Protein AF-A0A9D8SXD2-F1 (afdb_monomer)

Mean predicted aligned error: 18.47 Å

Secondary structure (DSSP, 8-state):
-HHHHHHHHHHHHTT-HHHHHHHHT--HHHHHHHHTSPPPHHHHHHHHHH-TTB-HHHHHT--S-SB-SS----------------------TTSSTTSSSSGGGS----SSSSSSSSS-HHHHHHHHHHHHHHHHHHHHHHHSTT--HHHHHHHHHHHTT--HHHHHHHHHHTTS------

Foldseek 3Di:
DLVVVQVVCCVPVVSDLCSVCVLLVHDSVVSVDVSVDPDDVVVLVSVCVSVVQADSCCVPVVDDDRGDPDDDDDDDDDDDDDDDDDDDDDDDPDPPVVPVVPPPPPDDDDDDDPVVVPDDPVRVVVVVLLVVLQVQLVVVCVVDPPDDSLVSLVVSCVVSVHDSVVSQVSCVVVVNDDPPDD

pLDDT: mean 79.2, std 20.71, range [32.59, 97.06]

Solvent-accessible surface area (backbone atoms only — not comparable to full-atom values): 11648 Å² total; per-residue (Å²): 98,48,67,57,54,49,53,48,32,38,74,76,33,76,57,36,62,60,55,41,18,54,75,74,74,44,58,51,69,59,51,55,53,38,62,76,49,83,74,60,67,68,63,52,54,50,51,45,68,76,36,72,49,48,29,63,56,21,66,71,77,66,50,81,53,66,54,54,96,74,75,90,73,84,85,73,92,72,86,82,87,79,95,72,79,91,83,83,84,78,93,65,95,81,68,67,81,74,61,69,78,67,62,79,84,73,78,82,86,92,77,88,71,72,73,66,76,78,50,53,73,70,51,49,54,50,50,53,52,52,50,52,54,52,52,52,50,54,51,50,50,67,77,43,72,88,62,60,66,70,60,57,43,50,52,53,17,64,76,67,78,46,53,53,72,56,54,50,49,54,34,40,78,70,69,77,45,77,86,86,82,128

Nearest PDB structures (foldseek):
  8gym-assembly1_v2  TM=5.654E-01  e=4.044E+00  Tetrahymena thermophila SB210
  4ghj-assembly1_A  TM=6.094E-01  e=4.044E+00  Vibrio vulnificus CMCP6

Sequence (182 aa):
MTTRLIELINSVAEGSKAQFARMMGWKPQYLSGMLNGRIGLTPIIRILQVLPNLNARWLLLGEGKMFNSDEWIEIQSIGNPIFSQKKDCIHTSELVDQYESEKKDLIPVISEANEDILKTPREKERSLIHTKICSRYKELMKQFPGVKSYRLMKVIATEHSRTIPNIRKILIDYGLYSNKHY

Structure (mmCIF, N/CA/C/O backbone):
data_AF-A0A9D8SXD2-F1
#
_entry.id   AF-A0A9D8SXD2-F1
#
loop_
_atom_site.group_PDB
_atom_site.id
_atom_site.type_symbol
_atom_site.label_atom_id
_atom_site.label_alt_id
_atom_site.label_comp_id
_atom_site.label_asym_id
_atom_site.label_entity_id
_atom_site.label_seq_id
_atom_site.pdbx_PDB_ins_code
_atom_site.Cartn_x
_atom_site.Cartn_y
_atom_site.Cartn_z
_atom_site.occupancy
_atom_site.B_iso_or_equiv
_atom_site.auth_seq_id
_atom_site.auth_comp_id
_atom_site.auth_asym_id
_atom_site.auth_atom_id
_atom_site.pdbx_PDB_model_num
ATOM 1 N N . MET A 1 1 ? 20.101 0.104 -10.077 1.00 75.62 1 MET A N 1
ATOM 2 C CA . MET A 1 1 ? 18.737 -0.229 -10.553 1.00 75.62 1 MET A CA 1
ATOM 3 C C . MET A 1 1 ? 18.152 0.886 -11.411 1.00 75.62 1 MET A C 1
ATOM 5 O O . MET A 1 1 ? 17.678 0.598 -12.497 1.00 75.62 1 MET A O 1
ATOM 9 N N . THR A 1 2 ? 18.225 2.145 -10.975 1.00 85.56 2 THR A N 1
ATOM 10 C CA . THR A 1 2 ? 17.755 3.326 -11.728 1.00 85.56 2 THR A CA 1
ATOM 11 C C . THR A 1 2 ? 18.306 3.413 -13.157 1.00 85.56 2 THR A C 1
ATOM 13 O O . THR A 1 2 ? 17.528 3.659 -14.071 1.00 85.56 2 THR A O 1
ATOM 16 N N . THR A 1 3 ? 19.589 3.102 -13.384 1.00 89.69 3 THR A N 1
ATOM 17 C CA . THR A 1 3 ? 20.194 3.043 -14.733 1.00 89.69 3 THR A CA 1
ATOM 18 C C . THR A 1 3 ? 19.466 2.075 -15.670 1.00 89.69 3 THR A C 1
ATOM 20 O O . THR A 1 3 ? 19.120 2.442 -16.784 1.00 89.69 3 THR A O 1
ATOM 23 N N . ARG A 1 4 ? 19.118 0.879 -15.182 1.00 92.75 4 ARG A N 1
ATOM 24 C CA . ARG A 1 4 ? 18.385 -0.137 -15.956 1.00 92.75 4 ARG A CA 1
ATOM 25 C C . ARG A 1 4 ? 16.946 0.275 -16.250 1.00 92.75 4 ARG A C 1
ATOM 27 O O . ARG A 1 4 ? 16.415 -0.042 -17.304 1.00 92.75 4 ARG A O 1
ATOM 34 N N . LEU A 1 5 ? 16.314 1.026 -15.345 1.00 92.19 5 LEU A N 1
ATOM 35 C CA . LEU A 1 5 ? 14.998 1.600 -15.619 1.00 92.19 5 LEU A CA 1
ATOM 36 C C . LEU A 1 5 ? 15.073 2.670 -16.719 1.00 92.19 5 LEU A C 1
ATOM 38 O O . LEU A 1 5 ? 14.172 2.747 -17.543 1.00 92.19 5 LEU A O 1
ATOM 42 N N . ILE A 1 6 ? 16.144 3.466 -16.765 1.00 93.12 6 ILE A N 1
ATOM 43 C CA . ILE A 1 6 ? 16.376 4.428 -17.854 1.00 93.12 6 ILE A CA 1
ATOM 44 C C . ILE A 1 6 ? 16.609 3.690 -19.175 1.00 93.12 6 ILE A C 1
ATOM 46 O O . ILE A 1 6 ? 15.987 4.038 -20.172 1.00 93.12 6 ILE A O 1
ATOM 50 N N . GLU A 1 7 ? 17.437 2.645 -19.178 1.00 94.12 7 GLU A N 1
ATOM 51 C CA . GLU A 1 7 ? 17.655 1.794 -20.357 1.00 94.12 7 GLU A CA 1
ATOM 52 C C . GLU A 1 7 ? 16.348 1.172 -20.864 1.00 94.12 7 GLU A C 1
ATOM 54 O O . GLU A 1 7 ? 16.089 1.180 -22.064 1.00 94.12 7 GLU A O 1
ATOM 59 N N . LEU A 1 8 ? 15.487 0.711 -19.954 1.00 94.12 8 LEU A N 1
ATOM 60 C CA . LEU A 1 8 ? 14.162 0.196 -20.289 1.00 94.12 8 LEU A CA 1
ATOM 61 C C . LEU A 1 8 ? 13.238 1.277 -20.874 1.00 94.12 8 LEU A C 1
ATOM 63 O O . LEU A 1 8 ? 12.508 1.027 -21.827 1.00 94.12 8 LEU A O 1
ATOM 67 N N . ILE A 1 9 ? 13.250 2.489 -20.313 1.00 93.56 9 ILE A N 1
ATOM 68 C CA . ILE A 1 9 ? 12.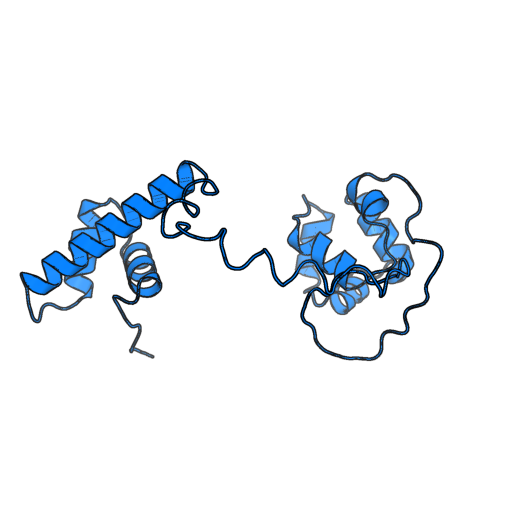471 3.617 -20.848 1.00 93.56 9 ILE A CA 1
ATOM 69 C C . ILE A 1 9 ? 12.966 3.984 -22.252 1.00 93.56 9 ILE A C 1
ATOM 71 O O . ILE A 1 9 ? 12.157 4.301 -23.123 1.00 93.56 9 ILE A O 1
ATOM 75 N N . ASN A 1 10 ? 14.276 3.920 -22.484 1.00 93.38 10 ASN A N 1
ATOM 76 C CA . ASN A 1 10 ? 14.867 4.185 -23.789 1.00 93.38 10 ASN A CA 1
ATOM 77 C C . ASN A 1 10 ? 14.457 3.136 -24.828 1.00 93.38 10 ASN A C 1
ATOM 79 O O . ASN A 1 10 ? 14.156 3.510 -25.955 1.00 93.38 10 ASN A O 1
ATOM 83 N N . SER A 1 11 ? 14.400 1.853 -24.453 1.00 91.31 11 SER A N 1
ATOM 84 C CA . SER A 1 11 ? 14.030 0.780 -25.383 1.00 91.31 11 SER A CA 1
ATOM 85 C C . SER A 1 11 ? 12.530 0.711 -25.674 1.00 91.31 11 SER A C 1
ATOM 87 O O . SER A 1 11 ? 12.151 0.459 -26.811 1.00 91.31 11 SER A O 1
ATOM 89 N N . VAL A 1 12 ? 11.671 0.941 -24.675 1.00 89.56 12 VAL A N 1
ATOM 90 C CA . VAL A 1 12 ? 10.214 0.746 -24.816 1.00 89.56 12 VAL A CA 1
ATOM 91 C C . VAL A 1 12 ? 9.471 2.032 -25.176 1.00 89.56 12 VAL A C 1
ATOM 93 O O . VAL A 1 12 ? 8.434 1.988 -25.830 1.00 89.56 12 VAL A O 1
ATOM 96 N N . ALA A 1 13 ? 9.959 3.184 -24.721 1.00 90.19 13 ALA A N 1
ATOM 97 C CA . ALA A 1 13 ? 9.273 4.467 -24.869 1.00 90.19 13 ALA A CA 1
ATOM 98 C C . ALA A 1 13 ? 10.152 5.534 -25.536 1.00 90.19 13 ALA A C 1
ATOM 100 O O . ALA A 1 13 ? 9.925 6.722 -25.311 1.00 90.19 13 ALA A O 1
ATOM 101 N N . GLU A 1 14 ? 11.181 5.124 -26.286 1.00 88.06 14 GLU A N 1
ATOM 102 C CA . GLU A 1 14 ? 12.085 6.019 -27.031 1.00 88.06 14 GLU A CA 1
ATOM 103 C C . GLU A 1 14 ? 12.685 7.141 -26.155 1.00 88.06 14 GLU A C 1
ATOM 105 O O . GLU A 1 14 ? 12.928 8.264 -26.588 1.00 88.06 14 GLU A O 1
ATOM 110 N N . GLY A 1 15 ? 12.878 6.861 -24.862 1.00 85.69 15 GLY A N 1
ATOM 111 C CA . GLY A 1 15 ? 13.417 7.810 -23.881 1.00 85.69 15 GLY A CA 1
ATOM 112 C C . GLY A 1 15 ? 12.384 8.768 -23.275 1.00 85.69 15 GLY A C 1
ATOM 113 O O . GLY A 1 15 ? 12.689 9.522 -22.343 1.00 85.69 15 GLY A O 1
ATOM 114 N N . SER A 1 16 ? 11.127 8.713 -23.718 1.00 91.56 16 SER A N 1
ATOM 115 C CA . SER A 1 16 ? 10.042 9.535 -23.193 1.00 91.56 16 SER A CA 1
ATOM 116 C C . SER A 1 16 ? 9.507 8.999 -21.864 1.00 91.56 16 SER A C 1
ATOM 118 O O . SER A 1 16 ? 8.629 8.134 -21.791 1.00 91.56 16 SER A O 1
ATOM 120 N N . LYS A 1 17 ? 9.969 9.604 -20.762 1.00 91.69 17 LYS A N 1
ATOM 121 C CA . LYS A 1 17 ? 9.466 9.327 -19.401 1.00 91.69 17 LYS A CA 1
ATOM 122 C C . LYS A 1 17 ? 7.947 9.508 -19.299 1.00 91.69 17 LYS A C 1
ATOM 124 O O . LYS A 1 17 ? 7.268 8.737 -18.625 1.00 91.69 17 LYS A O 1
ATOM 129 N N . ALA A 1 18 ? 7.396 10.516 -19.974 1.00 88.81 18 ALA A N 1
ATOM 130 C CA . ALA A 1 18 ? 5.961 10.789 -19.946 1.00 88.81 18 ALA A CA 1
ATOM 131 C C . ALA A 1 18 ? 5.152 9.683 -20.640 1.00 88.81 18 ALA A C 1
ATOM 133 O O . ALA A 1 18 ? 4.109 9.277 -20.129 1.00 88.81 18 ALA A O 1
ATOM 134 N N . GLN A 1 19 ? 5.636 9.173 -21.773 1.00 90.25 19 GLN A N 1
ATOM 135 C CA . GLN A 1 19 ? 4.999 8.067 -22.487 1.00 90.25 19 GLN A CA 1
ATOM 136 C C . GLN A 1 19 ? 5.081 6.768 -21.691 1.00 90.25 19 GLN A C 1
ATOM 138 O O . GLN A 1 19 ? 4.064 6.099 -21.523 1.00 90.25 19 GLN A O 1
ATOM 143 N N . PHE A 1 20 ? 6.245 6.471 -21.110 1.00 93.81 20 PHE A N 1
ATOM 144 C CA . PHE A 1 20 ? 6.414 5.309 -20.245 1.00 93.81 20 PHE A CA 1
ATOM 145 C C . PHE A 1 20 ? 5.480 5.353 -19.027 1.00 93.81 20 PHE A C 1
ATOM 147 O O . PHE A 1 20 ? 4.816 4.368 -18.712 1.00 93.81 20 PHE A O 1
ATOM 154 N N . ALA A 1 21 ? 5.358 6.514 -18.369 1.00 93.69 21 ALA A N 1
ATOM 155 C CA . ALA A 1 21 ? 4.429 6.687 -17.254 1.00 93.69 21 ALA A CA 1
ATOM 156 C C . ALA A 1 21 ? 2.974 6.428 -17.678 1.00 93.69 21 ALA A C 1
ATOM 158 O O . ALA A 1 21 ? 2.261 5.708 -16.980 1.00 93.69 21 ALA A O 1
ATOM 159 N N . ARG A 1 22 ? 2.548 6.954 -18.838 1.00 92.12 22 ARG A N 1
ATOM 160 C CA . ARG A 1 22 ? 1.202 6.710 -19.383 1.00 92.12 22 ARG A CA 1
ATOM 161 C C . ARG A 1 22 ? 0.955 5.227 -19.655 1.00 92.12 22 ARG A C 1
ATOM 163 O O . ARG A 1 22 ? -0.069 4.712 -19.222 1.00 92.12 22 ARG A O 1
ATOM 170 N N . MET A 1 23 ? 1.906 4.543 -20.291 1.00 90.00 23 MET A N 1
ATOM 171 C CA . MET A 1 23 ? 1.828 3.107 -20.587 1.00 90.00 23 MET A CA 1
ATOM 172 C C . MET A 1 23 ? 1.687 2.257 -19.315 1.00 90.00 23 MET A C 1
ATOM 174 O O . MET A 1 23 ? 0.901 1.316 -19.274 1.00 90.00 23 MET A O 1
ATOM 178 N N . MET A 1 24 ? 2.383 2.630 -18.238 1.00 91.56 24 MET A N 1
ATOM 179 C CA . MET A 1 24 ? 2.297 1.929 -16.951 1.00 91.56 24 MET A CA 1
ATOM 180 C C . MET A 1 24 ? 1.039 2.275 -16.133 1.00 91.56 24 MET A C 1
ATOM 182 O O . MET A 1 24 ? 0.730 1.580 -15.156 1.00 91.56 24 MET A O 1
ATOM 186 N N . GLY A 1 25 ? 0.289 3.312 -16.525 1.00 90.88 25 GLY A N 1
ATOM 187 C CA . GLY A 1 25 ? -0.858 3.838 -15.779 1.00 90.88 25 GLY A CA 1
ATOM 188 C C . GLY A 1 25 ? -0.460 4.712 -14.584 1.00 90.88 25 GLY A C 1
ATOM 189 O O . GLY A 1 25 ? -1.162 4.754 -13.575 1.00 90.88 25 GLY A O 1
ATOM 190 N N . TRP A 1 26 ? 0.688 5.387 -14.659 1.00 94.56 26 TRP A N 1
ATOM 191 C CA . TRP A 1 26 ? 1.226 6.236 -13.597 1.00 94.56 26 TRP A CA 1
ATOM 192 C C . TRP A 1 26 ? 1.158 7.722 -13.938 1.00 94.56 26 TRP A C 1
ATOM 194 O O . TRP A 1 26 ? 1.261 8.138 -15.091 1.00 94.56 26 TRP A O 1
ATOM 204 N N . LYS A 1 27 ? 1.086 8.552 -12.892 1.00 91.69 27 LYS A N 1
ATOM 205 C CA . LYS A 1 27 ? 1.349 9.990 -13.025 1.00 91.69 27 LYS A CA 1
ATOM 206 C C . LYS A 1 27 ? 2.848 10.212 -13.299 1.00 91.69 27 LYS A C 1
ATOM 208 O O . LYS A 1 27 ? 3.661 9.591 -12.611 1.00 91.69 27 LYS A O 1
ATOM 213 N N . PRO A 1 28 ? 3.246 11.123 -14.208 1.00 88.69 28 PRO A N 1
ATOM 214 C CA . PRO A 1 28 ? 4.658 11.385 -14.514 1.00 88.69 28 PRO A CA 1
ATOM 215 C C . PRO A 1 28 ? 5.522 11.694 -13.281 1.00 88.69 28 PRO A C 1
ATOM 217 O O . PRO A 1 28 ? 6.659 11.240 -13.189 1.00 88.69 28 PRO A O 1
ATOM 220 N N . GLN A 1 29 ? 4.967 12.393 -12.288 1.00 89.81 29 GLN A N 1
ATOM 221 C CA . GLN A 1 29 ? 5.650 12.726 -11.033 1.00 89.81 29 GLN A CA 1
ATOM 222 C C . GLN A 1 29 ? 6.041 11.484 -10.221 1.00 89.81 29 GLN A C 1
ATOM 224 O O . GLN A 1 29 ? 7.092 11.474 -9.583 1.00 89.81 29 GLN A O 1
ATOM 229 N N . TYR A 1 30 ? 5.226 10.427 -10.265 1.00 89.56 30 TYR A N 1
ATOM 230 C CA . TYR A 1 30 ? 5.529 9.166 -9.589 1.00 89.56 30 TYR A CA 1
ATOM 231 C C . TYR A 1 30 ? 6.757 8.490 -10.211 1.00 89.56 30 TYR A C 1
ATOM 233 O O . TYR A 1 30 ? 7.657 8.055 -9.493 1.00 89.56 30 TYR A O 1
ATOM 241 N N . LEU A 1 31 ? 6.837 8.483 -11.546 1.00 92.06 31 LEU A N 1
ATOM 242 C CA . LEU A 1 31 ? 7.999 7.967 -12.268 1.00 92.06 31 LEU A CA 1
ATOM 243 C C . LEU A 1 31 ? 9.260 8.793 -11.975 1.00 92.06 31 LEU A C 1
ATOM 245 O O . LEU A 1 31 ? 10.320 8.222 -11.738 1.00 92.06 31 LEU A O 1
ATOM 249 N N . SER A 1 32 ? 9.154 10.124 -11.927 1.00 89.94 32 SER A N 1
ATOM 250 C CA . SER A 1 32 ? 10.286 10.989 -11.569 1.00 89.94 32 SER A CA 1
ATOM 251 C C . SER A 1 32 ? 10.828 10.688 -10.168 1.00 89.94 32 SER A C 1
ATOM 253 O O . SER A 1 32 ? 12.041 10.595 -9.991 1.00 89.94 32 SER A O 1
ATOM 255 N N . GLY A 1 33 ? 9.950 10.470 -9.181 1.00 89.31 33 GLY A N 1
ATOM 256 C CA . GLY A 1 33 ? 10.364 10.062 -7.833 1.00 89.31 33 GLY A CA 1
ATOM 257 C C . GLY A 1 33 ? 11.068 8.701 -7.812 1.00 89.31 33 GLY A C 1
ATOM 258 O O . GLY A 1 33 ? 12.035 8.511 -7.079 1.00 89.31 33 GLY A O 1
ATOM 259 N N . MET A 1 34 ? 10.631 7.776 -8.665 1.00 89.88 34 MET A N 1
ATOM 260 C CA . MET A 1 34 ? 11.217 6.443 -8.801 1.00 89.88 34 MET A CA 1
ATOM 261 C C . MET A 1 34 ? 12.617 6.465 -9.425 1.00 89.88 34 MET A C 1
ATOM 263 O O . MET A 1 34 ? 13.494 5.726 -8.986 1.00 89.88 34 MET A O 1
ATOM 267 N N . LEU A 1 35 ? 12.841 7.329 -10.418 1.00 88.38 35 LEU A N 1
ATOM 268 C CA . LEU A 1 35 ? 14.142 7.478 -11.079 1.00 88.38 35 LEU A CA 1
ATOM 269 C C . LEU A 1 35 ? 15.209 8.105 -10.170 1.00 88.38 35 LEU A C 1
ATOM 271 O O . LEU A 1 35 ? 16.393 7.836 -10.354 1.00 88.38 35 LEU A O 1
ATOM 275 N N . ASN A 1 36 ? 14.792 8.898 -9.182 1.00 85.94 36 ASN A N 1
ATOM 276 C CA . ASN A 1 36 ? 15.686 9.598 -8.258 1.00 85.94 36 ASN A CA 1
ATOM 277 C C . ASN A 1 36 ? 15.912 8.845 -6.933 1.00 85.94 36 ASN A C 1
ATOM 279 O O . ASN A 1 36 ? 16.674 9.311 -6.089 1.00 85.94 36 ASN A O 1
ATOM 283 N N . GLY A 1 37 ? 15.234 7.714 -6.715 1.00 82.88 37 GLY A N 1
ATOM 284 C CA . GLY A 1 37 ? 15.159 7.064 -5.408 1.00 82.88 37 GLY A CA 1
ATOM 285 C C . GLY A 1 37 ? 15.238 5.541 -5.450 1.00 82.88 37 GLY A C 1
ATOM 286 O O . GLY A 1 37 ? 15.615 4.922 -6.444 1.00 82.88 37 GLY A O 1
ATOM 287 N N . ARG A 1 38 ? 14.886 4.916 -4.321 1.00 80.00 38 ARG A N 1
ATOM 288 C CA . ARG A 1 38 ? 14.756 3.457 -4.223 1.00 80.00 38 ARG A CA 1
ATOM 289 C C . ARG A 1 38 ? 13.399 3.028 -4.770 1.00 80.00 38 ARG A C 1
ATOM 291 O O . ARG A 1 38 ? 12.369 3.589 -4.404 1.00 80.00 38 ARG A O 1
ATOM 298 N N . ILE A 1 39 ? 13.407 2.006 -5.617 1.00 87.62 39 ILE A N 1
ATOM 299 C CA . ILE A 1 39 ? 12.202 1.451 -6.229 1.00 87.62 39 ILE A CA 1
ATOM 300 C C . ILE A 1 39 ? 11.653 0.358 -5.310 1.00 87.62 39 ILE A C 1
ATOM 302 O O . ILE A 1 39 ? 12.376 -0.564 -4.937 1.00 87.62 39 ILE A O 1
ATOM 306 N N . GLY A 1 40 ? 10.385 0.476 -4.917 1.00 88.12 40 GLY A N 1
ATOM 307 C CA . GLY A 1 40 ? 9.687 -0.576 -4.176 1.00 88.12 40 GLY A CA 1
ATOM 308 C C . GLY A 1 40 ? 9.269 -1.744 -5.076 1.00 88.12 40 GLY A C 1
ATOM 309 O O . GLY A 1 40 ? 9.342 -1.666 -6.300 1.00 88.12 40 GLY A O 1
ATOM 310 N N . LEU A 1 41 ? 8.751 -2.816 -4.477 1.00 90.94 41 LEU A N 1
ATOM 311 C CA . LEU A 1 41 ? 8.285 -3.985 -5.234 1.00 90.94 41 LEU A CA 1
ATOM 312 C C . LEU A 1 41 ? 7.052 -3.693 -6.097 1.00 90.94 41 LEU A C 1
ATOM 314 O O . LEU A 1 41 ? 6.937 -4.235 -7.190 1.00 90.94 41 LEU A O 1
ATOM 318 N N . THR A 1 42 ? 6.153 -2.809 -5.658 1.00 91.62 42 THR A N 1
ATOM 319 C CA . THR A 1 42 ? 4.913 -2.502 -6.392 1.00 91.62 42 THR A CA 1
ATOM 320 C C . THR A 1 42 ? 5.174 -1.989 -7.819 1.00 91.62 42 THR A C 1
ATOM 322 O O . THR A 1 42 ? 4.601 -2.557 -8.750 1.00 91.62 42 THR A O 1
ATOM 325 N N . PRO A 1 43 ? 6.063 -0.998 -8.046 1.00 92.12 43 PRO A N 1
ATOM 326 C CA . PRO A 1 43 ? 6.488 -0.632 -9.395 1.00 92.12 43 PRO A CA 1
ATOM 327 C C . PRO A 1 43 ? 7.054 -1.775 -10.228 1.00 92.12 43 PRO A C 1
ATOM 329 O O . PRO A 1 43 ? 6.728 -1.891 -11.402 1.00 92.12 43 PRO A O 1
ATOM 332 N N . ILE A 1 44 ? 7.898 -2.610 -9.623 1.00 93.00 44 ILE A N 1
ATOM 333 C CA . ILE A 1 44 ? 8.589 -3.701 -10.315 1.00 93.00 44 ILE A CA 1
ATOM 334 C C . ILE A 1 44 ? 7.567 -4.720 -10.810 1.00 93.00 44 ILE A C 1
ATOM 336 O O . ILE A 1 44 ? 7.570 -5.075 -11.984 1.00 93.00 44 ILE A O 1
ATOM 340 N N . ILE A 1 45 ? 6.651 -5.130 -9.932 1.00 93.38 45 ILE A N 1
ATOM 341 C CA . ILE A 1 45 ? 5.556 -6.042 -10.269 1.00 93.38 45 ILE A CA 1
ATOM 342 C C . ILE A 1 45 ? 4.733 -5.463 -11.417 1.00 93.38 45 ILE A C 1
ATOM 344 O O . ILE A 1 45 ? 4.440 -6.167 -12.377 1.00 93.38 45 ILE A O 1
ATOM 348 N N . ARG A 1 46 ? 4.394 -4.171 -11.354 1.00 94.25 46 ARG A N 1
ATOM 349 C CA . ARG A 1 46 ? 3.613 -3.524 -12.408 1.00 94.25 46 ARG A CA 1
ATOM 350 C C . ARG A 1 46 ? 4.348 -3.504 -13.750 1.00 94.25 46 ARG A C 1
ATOM 352 O O . ARG A 1 46 ? 3.719 -3.781 -14.763 1.00 94.25 46 ARG A O 1
ATOM 359 N N . ILE A 1 47 ? 5.650 -3.218 -13.757 1.00 93.81 47 ILE A N 1
ATOM 360 C CA . ILE A 1 47 ? 6.472 -3.250 -14.975 1.0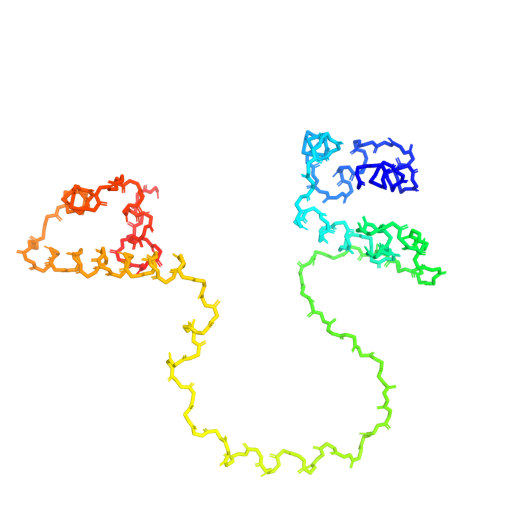0 93.81 47 ILE A CA 1
ATOM 361 C C . ILE A 1 47 ? 6.456 -4.654 -15.584 1.00 93.81 47 ILE A C 1
ATOM 363 O O . ILE A 1 47 ? 6.200 -4.780 -16.774 1.00 93.81 47 ILE A O 1
ATOM 367 N N . LEU A 1 48 ? 6.663 -5.698 -14.777 1.00 93.00 48 LEU A N 1
ATOM 368 C CA . LEU A 1 48 ? 6.667 -7.089 -15.249 1.00 93.00 48 LEU A CA 1
ATOM 369 C C . LEU A 1 48 ? 5.286 -7.565 -15.724 1.00 93.00 48 LEU A C 1
ATOM 371 O O . LEU A 1 48 ? 5.198 -8.407 -16.607 1.00 93.00 48 LEU A O 1
ATOM 375 N N . GLN A 1 49 ? 4.203 -7.021 -15.165 1.00 91.44 49 GLN A N 1
ATOM 376 C CA . GLN A 1 49 ? 2.844 -7.295 -15.641 1.00 91.44 49 GLN A CA 1
ATOM 377 C C . GLN A 1 49 ? 2.558 -6.651 -17.000 1.00 91.44 49 GLN A C 1
ATOM 379 O O . GLN A 1 49 ? 1.840 -7.230 -17.805 1.00 91.44 49 GLN A O 1
ATOM 384 N N . VAL A 1 50 ? 3.061 -5.435 -17.229 1.00 91.12 50 VAL A N 1
ATOM 385 C CA . VAL A 1 50 ? 2.846 -4.703 -18.488 1.00 91.12 50 VAL A CA 1
ATOM 386 C C . VAL A 1 50 ? 3.803 -5.186 -19.580 1.00 91.12 50 VAL A C 1
ATOM 388 O O . VAL A 1 50 ? 3.441 -5.180 -20.750 1.00 91.12 50 VAL A O 1
ATOM 391 N N . LEU A 1 51 ? 5.007 -5.620 -19.202 1.00 91.38 51 LEU A N 1
ATOM 392 C CA . LEU A 1 51 ? 6.048 -6.123 -20.095 1.00 91.38 51 LEU A CA 1
ATOM 393 C C . LEU A 1 51 ? 6.377 -7.580 -19.726 1.00 91.38 51 LEU A C 1
ATOM 395 O O . LEU A 1 51 ? 7.388 -7.825 -19.065 1.00 91.38 51 LEU A O 1
ATOM 399 N N . PRO A 1 52 ? 5.536 -8.557 -20.113 1.00 89.06 52 PRO A N 1
ATOM 400 C CA . PRO A 1 52 ? 5.727 -9.962 -19.738 1.00 89.06 52 PRO A CA 1
ATOM 401 C C . PRO A 1 52 ? 6.994 -10.584 -20.345 1.00 89.06 52 PRO A C 1
ATOM 403 O O . PRO A 1 52 ? 7.575 -11.502 -19.773 1.00 89.06 52 PRO A O 1
ATOM 406 N N . ASN A 1 53 ? 7.464 -10.050 -21.473 1.00 90.12 53 ASN A N 1
ATOM 407 C CA . ASN A 1 53 ? 8.711 -10.449 -22.125 1.00 90.12 53 ASN A CA 1
ATOM 408 C C . ASN A 1 53 ? 9.970 -9.874 -21.444 1.00 90.12 53 ASN A C 1
ATOM 410 O O . ASN A 1 53 ? 11.094 -10.221 -21.822 1.00 90.12 53 ASN A O 1
ATOM 414 N N . LEU A 1 54 ? 9.810 -8.990 -20.454 1.00 93.56 54 LEU A N 1
ATOM 415 C CA . LEU A 1 54 ? 10.923 -8.400 -19.725 1.00 93.56 54 LEU A CA 1
ATOM 416 C C . LEU A 1 54 ? 11.544 -9.419 -18.769 1.00 93.56 54 LEU A C 1
ATOM 418 O O . LEU A 1 54 ? 10.878 -10.025 -17.927 1.00 93.56 54 LEU A O 1
ATOM 422 N N . ASN A 1 55 ? 12.863 -9.548 -18.828 1.00 94.00 55 ASN A N 1
ATOM 423 C CA . ASN A 1 55 ? 13.588 -10.426 -17.933 1.00 94.00 55 ASN A CA 1
ATOM 424 C C . ASN A 1 55 ? 13.698 -9.809 -16.525 1.00 94.00 55 ASN A C 1
ATOM 426 O O . ASN A 1 55 ? 14.412 -8.827 -16.293 1.00 94.00 55 ASN A O 1
ATOM 430 N N . ALA A 1 56 ? 13.023 -10.422 -15.548 1.00 93.38 56 ALA A N 1
ATOM 431 C CA . ALA A 1 56 ? 13.053 -9.974 -14.156 1.00 93.38 56 ALA A CA 1
ATOM 432 C C . ALA A 1 56 ? 14.461 -10.028 -13.533 1.00 93.38 56 ALA A C 1
ATOM 434 O O . ALA A 1 56 ? 14.819 -9.154 -12.740 1.00 93.38 56 ALA A O 1
ATOM 435 N N . ARG A 1 57 ? 15.283 -11.018 -13.909 1.00 94.00 57 ARG A N 1
ATOM 436 C CA . ARG A 1 57 ? 16.666 -11.161 -13.426 1.00 94.00 57 ARG A CA 1
ATOM 437 C C . ARG A 1 57 ? 17.535 -10.013 -13.928 1.00 94.00 57 ARG A C 1
ATOM 439 O O . ARG A 1 57 ? 18.269 -9.415 -13.138 1.00 94.00 57 ARG A O 1
ATOM 446 N N . TRP A 1 58 ? 17.371 -9.627 -15.191 1.00 95.38 58 TRP A N 1
ATOM 447 C CA . TRP A 1 58 ? 18.033 -8.448 -15.740 1.00 95.38 58 TRP A CA 1
ATOM 448 C C . TRP A 1 58 ? 17.573 -7.167 -15.033 1.00 95.38 58 TRP A C 1
ATOM 450 O O . TRP A 1 58 ? 18.403 -6.369 -14.598 1.00 95.38 58 TRP A O 1
ATOM 460 N N . LEU A 1 59 ? 16.269 -6.989 -14.808 1.00 94.06 59 LEU A N 1
ATOM 461 C CA . LEU A 1 59 ? 15.736 -5.783 -14.160 1.00 94.06 59 LEU A CA 1
ATOM 462 C C . LEU A 1 59 ? 16.170 -5.635 -12.692 1.00 94.06 59 LEU A C 1
ATOM 464 O O . LEU A 1 59 ? 16.402 -4.517 -12.226 1.00 94.06 59 LEU A O 1
ATOM 468 N N . LEU A 1 60 ? 16.292 -6.743 -11.954 1.00 92.06 60 LEU A N 1
ATOM 469 C CA . LEU A 1 60 ? 16.616 -6.747 -10.522 1.00 92.06 60 LEU A CA 1
ATOM 470 C C . LEU A 1 60 ? 18.118 -6.829 -10.260 1.00 92.06 60 LEU A C 1
ATOM 472 O O . LEU A 1 60 ? 18.682 -5.943 -9.615 1.00 92.06 60 LEU A O 1
ATOM 476 N N . LEU A 1 61 ? 18.807 -7.767 -10.906 1.00 92.81 61 LEU A N 1
ATOM 477 C CA . LEU A 1 61 ? 20.222 -8.066 -10.662 1.00 92.81 61 LEU A CA 1
ATOM 478 C C . LEU A 1 61 ? 21.163 -7.494 -11.730 1.00 92.81 61 LEU A C 1
ATOM 480 O O . LEU A 1 61 ? 22.280 -7.112 -11.406 1.00 92.81 61 LEU A O 1
ATOM 484 N N . GLY A 1 62 ? 20.688 -7.317 -12.965 1.00 91.62 62 GLY A N 1
ATOM 485 C CA . GLY A 1 62 ? 21.495 -6.799 -14.080 1.00 91.62 62 GLY A CA 1
ATOM 486 C C . GLY A 1 62 ? 22.169 -7.911 -14.870 1.00 91.62 62 GLY A C 1
ATOM 487 O O . GLY A 1 62 ? 23.080 -7.654 -15.646 1.00 91.62 62 GLY A O 1
ATOM 488 N N . GLU A 1 63 ? 21.721 -9.145 -14.660 1.00 92.19 63 GLU A N 1
ATOM 489 C CA . GLU A 1 63 ? 22.263 -10.342 -15.286 1.00 92.19 63 GLU A CA 1
ATOM 490 C C . GLU A 1 63 ? 21.356 -10.802 -16.431 1.00 92.19 63 GLU A C 1
ATOM 492 O O . GLU A 1 63 ? 20.130 -10.813 -16.293 1.00 92.19 63 GLU A O 1
ATOM 497 N N . GLY A 1 64 ? 21.956 -11.243 -17.537 1.00 91.25 64 GLY A N 1
ATOM 498 C CA . GLY A 1 64 ? 21.234 -11.735 -18.711 1.00 91.25 64 GLY A CA 1
ATOM 499 C C . GLY A 1 64 ? 20.859 -10.636 -19.710 1.00 91.25 64 GLY A C 1
ATOM 500 O O . GLY A 1 64 ? 21.446 -9.556 -19.722 1.00 91.25 64 GLY A O 1
ATOM 501 N N . LYS A 1 65 ? 19.898 -10.937 -20.589 1.00 92.44 65 LYS A N 1
ATOM 502 C CA . LYS A 1 65 ? 19.377 -10.004 -21.601 1.00 92.44 65 LYS A CA 1
ATOM 503 C C . LYS A 1 65 ? 18.160 -9.252 -21.061 1.00 92.44 65 LYS A C 1
ATOM 505 O O . LYS A 1 65 ? 17.432 -9.793 -20.235 1.00 92.44 65 LYS A O 1
ATOM 510 N N . MET A 1 66 ? 17.929 -8.034 -21.556 1.00 91.69 66 MET A N 1
ATOM 511 C CA . MET A 1 66 ? 16.784 -7.199 -21.164 1.00 91.69 66 MET A CA 1
ATOM 512 C C . MET A 1 66 ? 15.450 -7.887 -21.470 1.00 91.69 66 MET A C 1
ATOM 514 O O . MET A 1 66 ? 14.619 -8.035 -20.578 1.00 91.69 66 MET A O 1
ATOM 518 N N . PHE A 1 67 ? 15.277 -8.361 -22.702 1.00 92.56 67 PHE A N 1
ATOM 519 C CA . PHE A 1 67 ? 14.108 -9.126 -23.125 1.00 92.56 67 PHE A CA 1
ATOM 520 C C . PHE A 1 67 ? 14.476 -10.594 -23.308 1.00 92.56 67 PHE A C 1
ATOM 522 O O . PHE A 1 67 ? 15.579 -10.919 -23.764 1.00 92.56 67 PHE A O 1
ATOM 529 N N . ASN A 1 68 ? 13.545 -11.474 -22.953 1.00 88.88 68 ASN A N 1
ATOM 530 C CA . ASN A 1 68 ? 13.625 -12.875 -23.340 1.00 88.88 68 ASN A CA 1
ATOM 531 C C . ASN A 1 68 ? 13.354 -12.931 -24.851 1.00 88.88 68 ASN A C 1
ATOM 533 O O . ASN A 1 68 ? 12.412 -12.304 -25.324 1.00 88.88 68 ASN A O 1
ATOM 537 N N . SER A 1 69 ? 14.240 -13.571 -25.615 1.00 72.50 69 SER A N 1
ATOM 538 C CA . SER A 1 69 ? 14.308 -13.436 -27.078 1.00 72.50 69 SER A CA 1
ATOM 539 C C . SER A 1 69 ? 13.154 -14.068 -27.852 1.00 72.50 69 SER A C 1
ATOM 541 O O . SER A 1 69 ? 13.148 -13.963 -29.071 1.00 72.50 69 SER A O 1
ATOM 543 N N . ASP A 1 70 ? 12.172 -14.657 -27.182 1.00 61.88 70 ASP A N 1
ATOM 544 C CA . ASP A 1 70 ? 11.098 -15.392 -27.828 1.00 61.88 70 ASP A CA 1
ATOM 545 C C . ASP A 1 70 ? 9.762 -15.045 -27.161 1.00 61.88 70 ASP A C 1
ATOM 547 O O . ASP A 1 70 ? 9.673 -15.016 -25.935 1.00 61.88 70 ASP A O 1
ATOM 551 N N . GLU A 1 71 ? 8.763 -14.784 -28.012 1.00 54.53 71 GLU A N 1
ATOM 552 C CA . GLU A 1 71 ? 7.340 -14.484 -27.758 1.00 54.53 71 GLU A CA 1
ATOM 553 C C . GLU A 1 71 ? 6.916 -13.012 -27.896 1.00 54.53 71 GLU A C 1
ATOM 555 O O . GLU A 1 71 ? 6.858 -12.211 -26.960 1.00 54.53 71 GLU A O 1
ATOM 560 N N . TRP A 1 72 ? 6.521 -12.689 -29.130 1.00 41.94 72 TRP A N 1
ATOM 561 C CA . TRP A 1 72 ? 5.569 -11.630 -29.432 1.00 41.94 72 TRP A CA 1
ATOM 562 C C . TRP A 1 72 ? 4.208 -12.034 -28.860 1.00 41.94 72 TRP A C 1
ATOM 564 O O . TRP A 1 72 ? 3.530 -12.885 -29.429 1.00 41.94 72 TRP A O 1
ATOM 574 N N . ILE A 1 73 ? 3.798 -11.441 -27.740 1.00 51.16 73 ILE A N 1
ATOM 575 C CA . ILE A 1 73 ? 2.411 -11.548 -27.281 1.00 51.16 73 ILE A CA 1
ATOM 576 C C . ILE A 1 73 ? 1.685 -10.301 -27.769 1.00 51.16 73 ILE A C 1
ATOM 578 O O . ILE A 1 73 ? 1.939 -9.189 -27.305 1.00 51.16 73 ILE A O 1
ATOM 582 N N . GLU A 1 74 ? 0.803 -10.495 -28.744 1.00 44.38 74 GLU A N 1
ATOM 583 C CA . GLU A 1 74 ? -0.103 -9.477 -29.258 1.00 44.38 74 GLU A CA 1
ATOM 584 C C . GLU A 1 74 ? -1.056 -9.046 -28.129 1.00 44.38 74 GLU A C 1
ATOM 586 O O . GLU A 1 74 ? -1.964 -9.776 -27.732 1.00 44.38 74 GLU A O 1
ATOM 591 N N . ILE A 1 75 ? -0.809 -7.873 -27.536 1.00 44.09 75 ILE A N 1
ATOM 592 C CA . ILE A 1 75 ? -1.639 -7.346 -26.447 1.00 44.09 75 ILE A CA 1
ATOM 593 C C . ILE A 1 75 ? -2.920 -6.771 -27.059 1.00 44.09 75 ILE A C 1
ATOM 595 O O . ILE A 1 75 ? -2.973 -5.590 -27.404 1.00 44.09 75 ILE A O 1
ATOM 599 N N . GLN A 1 76 ? -3.972 -7.585 -27.170 1.00 36.81 76 GLN A N 1
ATOM 600 C CA . GLN A 1 76 ? -5.329 -7.069 -27.344 1.00 36.81 76 GLN A CA 1
ATOM 601 C C . GLN A 1 76 ? -5.996 -6.833 -25.981 1.00 36.81 76 GLN A C 1
ATOM 603 O O . GLN A 1 76 ? -6.027 -7.690 -25.101 1.00 36.81 76 GLN A O 1
ATOM 608 N N . SER A 1 77 ? -6.487 -5.605 -25.828 1.00 49.00 77 SER A N 1
ATOM 609 C CA . SER A 1 77 ? -7.211 -5.009 -24.706 1.00 49.00 77 SER A CA 1
ATOM 610 C C . SER A 1 77 ? -8.107 -5.946 -23.891 1.00 49.00 77 SER A C 1
ATOM 612 O O . SER A 1 77 ? -9.241 -6.158 -24.297 1.00 49.00 77 SER A O 1
ATOM 614 N N . ILE A 1 78 ? -7.715 -6.347 -22.672 1.00 35.22 78 ILE A N 1
ATOM 615 C CA 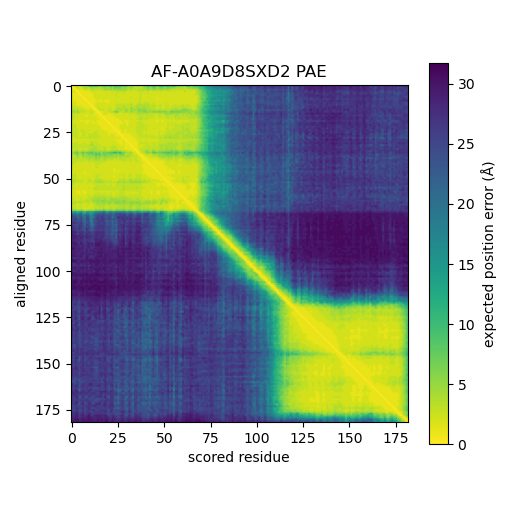. ILE A 1 78 ? -8.680 -6.661 -21.599 1.00 35.22 78 ILE A CA 1
ATOM 616 C C . ILE A 1 78 ? -8.086 -6.286 -20.232 1.00 35.22 78 ILE A C 1
ATOM 618 O O . ILE A 1 78 ? -6.931 -6.576 -19.923 1.00 35.22 78 ILE A O 1
ATOM 622 N N . GLY A 1 79 ? -8.885 -5.597 -19.413 1.00 37.78 79 GLY A N 1
ATOM 623 C CA . GLY A 1 79 ? -8.583 -5.317 -18.015 1.00 37.78 79 GLY A CA 1
ATOM 624 C C . GLY A 1 79 ? -8.281 -6.594 -17.221 1.00 37.78 79 GLY A C 1
ATOM 625 O O . GLY A 1 79 ? -8.970 -7.599 -17.339 1.00 37.78 79 GLY A O 1
ATOM 626 N N . ASN A 1 80 ? -7.237 -6.522 -16.398 1.00 38.94 80 ASN A N 1
ATOM 627 C CA . ASN A 1 80 ? -6.854 -7.535 -15.406 1.00 38.94 80 ASN A CA 1
ATOM 628 C C . ASN A 1 80 ? -8.046 -7.905 -14.481 1.00 38.94 80 ASN A C 1
ATOM 630 O O . ASN A 1 80 ? -8.877 -7.020 -14.256 1.00 38.94 80 ASN A O 1
ATOM 634 N N . PRO A 1 81 ? -8.092 -9.087 -13.812 1.00 49.69 81 PRO A N 1
ATOM 635 C CA . PRO A 1 81 ? -6.917 -9.738 -13.216 1.00 49.69 81 PRO A CA 1
ATOM 636 C C . PRO A 1 81 ? -6.887 -11.287 -13.221 1.00 49.69 81 PRO A C 1
ATOM 638 O O . PRO A 1 81 ? -7.875 -11.955 -13.496 1.00 49.69 81 PRO A O 1
ATOM 641 N N . ILE A 1 82 ? -5.750 -11.809 -12.741 1.00 34.47 82 ILE A N 1
ATOM 642 C CA . ILE A 1 82 ? -5.536 -13.070 -11.993 1.00 34.47 82 ILE A CA 1
ATOM 643 C C . ILE A 1 82 ? -4.563 -14.042 -12.681 1.00 34.47 82 ILE A C 1
ATOM 645 O O . ILE A 1 82 ? -4.838 -14.656 -13.703 1.00 34.47 82 ILE A O 1
ATOM 649 N N . PHE A 1 83 ? -3.410 -14.166 -12.017 1.00 44.06 83 PHE A N 1
ATOM 650 C CA . PHE A 1 83 ? -2.584 -15.360 -11.842 1.00 44.06 83 PHE A CA 1
ATOM 651 C C . PHE A 1 83 ? -3.221 -16.656 -12.378 1.00 44.06 83 PHE A C 1
ATOM 653 O O . PHE A 1 83 ? -4.057 -17.258 -11.709 1.00 44.06 83 PHE A O 1
ATOM 660 N N . SER A 1 84 ? -2.776 -17.117 -13.546 1.00 34.84 84 SER A N 1
ATOM 661 C CA . SER A 1 84 ? -3.001 -18.493 -13.978 1.00 34.84 84 SER A CA 1
ATOM 662 C C . SER A 1 84 ? -1.658 -19.133 -14.276 1.00 34.84 84 SER A C 1
ATOM 664 O O . SER A 1 84 ? -0.813 -18.588 -14.986 1.00 34.84 84 SER A O 1
ATOM 666 N N . GLN A 1 85 ? -1.444 -20.244 -13.590 1.00 39.41 85 GLN A N 1
ATOM 667 C CA . GLN A 1 85 ? -0.222 -21.017 -13.568 1.00 39.41 85 GLN A CA 1
ATOM 668 C C . GLN A 1 85 ? 0.096 -21.572 -14.959 1.00 39.41 85 GLN A C 1
ATOM 670 O O . GLN A 1 85 ? -0.784 -22.004 -15.700 1.00 39.41 85 GLN A O 1
ATOM 675 N N . LYS A 1 86 ? 1.393 -21.578 -15.264 1.00 39.00 86 LYS A N 1
ATOM 676 C CA . LYS A 1 86 ? 2.027 -22.199 -16.425 1.00 39.00 86 LYS A CA 1
ATOM 677 C C . LYS A 1 86 ? 1.537 -23.649 -16.592 1.00 39.00 86 LYS A C 1
ATOM 679 O O . LYS A 1 86 ? 1.820 -24.488 -15.738 1.00 39.00 86 LYS A O 1
ATOM 684 N N . LYS A 1 87 ? 0.821 -23.936 -17.681 1.00 36.88 87 LYS A N 1
ATOM 685 C CA . LYS A 1 87 ? 0.548 -25.290 -18.181 1.00 36.88 87 LYS A CA 1
ATOM 686 C C . LYS A 1 87 ? 1.277 -25.452 -19.507 1.00 36.88 87 LYS A C 1
ATOM 688 O O . LYS A 1 87 ? 0.760 -25.003 -20.513 1.00 36.88 87 LYS A O 1
ATOM 693 N N . ASP A 1 88 ? 2.422 -26.120 -19.454 1.00 33.91 88 ASP A N 1
ATOM 694 C CA . ASP A 1 88 ? 2.926 -26.981 -20.526 1.00 33.91 88 ASP A CA 1
ATOM 695 C C . ASP A 1 88 ? 3.461 -28.235 -19.808 1.00 33.91 88 ASP A C 1
ATOM 697 O O . ASP A 1 88 ? 4.450 -28.171 -19.082 1.00 33.91 88 ASP A O 1
ATOM 701 N N . CYS A 1 89 ? 2.628 -29.263 -19.633 1.00 32.59 89 CYS A N 1
ATOM 702 C CA . CYS A 1 89 ? 2.469 -30.394 -20.555 1.00 32.59 89 CYS A CA 1
ATOM 703 C C . CYS A 1 89 ? 3.671 -31.359 -20.511 1.00 32.59 89 CYS A C 1
ATOM 705 O O . CYS A 1 89 ? 4.486 -31.401 -21.425 1.00 32.59 89 CYS A O 1
ATOM 707 N N . ILE A 1 90 ? 3.731 -32.192 -19.462 1.00 37.59 90 ILE A N 1
ATOM 708 C CA . ILE A 1 90 ? 4.258 -33.558 -19.585 1.00 37.59 90 ILE A CA 1
ATOM 709 C C . ILE A 1 90 ? 3.037 -34.475 -19.630 1.00 37.59 90 ILE A C 1
ATOM 711 O O . ILE A 1 90 ? 2.201 -34.478 -18.727 1.00 37.59 90 ILE A O 1
ATOM 715 N N . HIS A 1 91 ? 2.920 -35.203 -20.731 1.00 48.88 91 HIS A N 1
ATOM 716 C CA . HIS A 1 91 ? 1.873 -36.167 -21.022 1.00 48.88 91 HIS A CA 1
ATOM 717 C C . HIS A 1 91 ? 1.904 -37.311 -19.995 1.00 48.88 91 HIS A C 1
ATOM 719 O O . HIS A 1 91 ? 2.819 -38.122 -20.013 1.00 48.88 91 HIS A O 1
ATOM 725 N N . THR A 1 92 ? 0.929 -37.357 -19.084 1.00 41.56 92 THR A N 1
ATOM 726 C CA . THR A 1 92 ? 0.613 -38.531 -18.244 1.00 41.56 92 THR A CA 1
ATOM 727 C C . THR A 1 92 ? -0.879 -38.500 -17.897 1.00 41.56 92 THR A C 1
ATOM 729 O O . THR A 1 92 ? -1.278 -38.233 -16.769 1.00 41.56 92 THR A O 1
ATOM 732 N N . SER A 1 93 ? -1.740 -38.728 -18.891 1.00 48.16 93 SER A N 1
ATOM 733 C CA . SER A 1 93 ? -3.198 -38.809 -18.694 1.00 48.16 93 SER A CA 1
ATOM 734 C C . SER A 1 93 ? -3.674 -40.173 -18.171 1.00 48.16 93 SER A C 1
ATOM 736 O O . SER A 1 93 ? -4.820 -40.527 -18.400 1.00 48.16 93 SER A O 1
ATOM 738 N N . GLU A 1 94 ? -2.824 -40.947 -17.490 1.00 51.38 94 GLU A N 1
ATOM 739 C CA . GLU A 1 94 ? -3.179 -42.295 -17.004 1.00 51.38 94 GLU A CA 1
ATOM 740 C C . GLU A 1 94 ? -2.833 -42.551 -15.524 1.00 51.38 94 GLU A C 1
ATOM 742 O O . GLU A 1 94 ? -3.069 -43.646 -15.032 1.00 51.38 94 GLU A O 1
ATOM 747 N N . LEU A 1 95 ? -2.328 -41.561 -14.769 1.00 49.66 95 LEU A N 1
ATOM 748 C CA . LEU A 1 95 ? -1.950 -41.753 -13.351 1.00 49.66 95 LEU A CA 1
ATOM 749 C C . LEU A 1 95 ? -2.709 -40.868 -12.345 1.00 49.66 95 LEU A C 1
ATOM 751 O O . LEU A 1 95 ? -2.396 -40.893 -11.156 1.00 49.66 95 LEU A O 1
ATOM 755 N N . VAL A 1 96 ? -3.700 -40.083 -12.782 1.00 47.44 96 VAL A N 1
ATOM 756 C CA . VAL A 1 96 ? -4.430 -39.156 -11.889 1.00 47.44 96 VAL A CA 1
ATOM 757 C C . VAL A 1 96 ? -5.682 -39.790 -11.264 1.00 47.44 96 VAL A C 1
ATOM 759 O O . VAL A 1 96 ? -6.070 -39.397 -10.167 1.00 47.44 96 VAL A O 1
ATOM 762 N N . ASP A 1 97 ? -6.238 -40.846 -11.860 1.00 46.34 97 ASP A N 1
ATOM 763 C CA . ASP A 1 97 ? -7.494 -41.450 -11.383 1.00 46.34 97 ASP A CA 1
ATOM 764 C C . ASP A 1 97 ? -7.324 -42.353 -10.147 1.00 46.34 97 ASP A C 1
ATOM 766 O O . ASP A 1 97 ? -8.287 -42.617 -9.430 1.00 46.34 97 ASP A O 1
ATOM 770 N N . GLN A 1 98 ? -6.098 -42.785 -9.832 1.00 46.03 98 GLN A N 1
ATOM 771 C CA . GLN A 1 98 ? -5.812 -43.563 -8.617 1.00 46.03 98 GLN A CA 1
ATOM 772 C C . GLN A 1 98 ? -5.578 -42.698 -7.366 1.00 46.03 98 GLN A C 1
ATOM 774 O O . GLN A 1 98 ? -5.657 -43.208 -6.253 1.00 46.03 98 GLN A O 1
ATOM 779 N N . TYR A 1 99 ? -5.317 -41.393 -7.510 1.00 53.41 99 TYR A N 1
ATOM 780 C CA . TYR A 1 99 ? -4.916 -40.536 -6.383 1.00 53.41 99 TYR A CA 1
ATOM 781 C C . TYR A 1 99 ? -6.092 -39.881 -5.637 1.00 53.41 99 TYR A C 1
ATOM 783 O O . TYR A 1 99 ? -5.923 -39.389 -4.518 1.00 53.41 99 TYR A O 1
ATOM 791 N N . GLU A 1 100 ? -7.291 -39.861 -6.227 1.00 52.22 100 GLU A N 1
ATOM 792 C CA . GLU A 1 100 ? -8.472 -39.243 -5.607 1.00 52.22 100 GLU A CA 1
ATOM 793 C C . GLU A 1 100 ? -9.212 -40.162 -4.623 1.00 52.22 100 GLU A C 1
ATOM 795 O O . GLU A 1 100 ? -9.922 -39.659 -3.750 1.00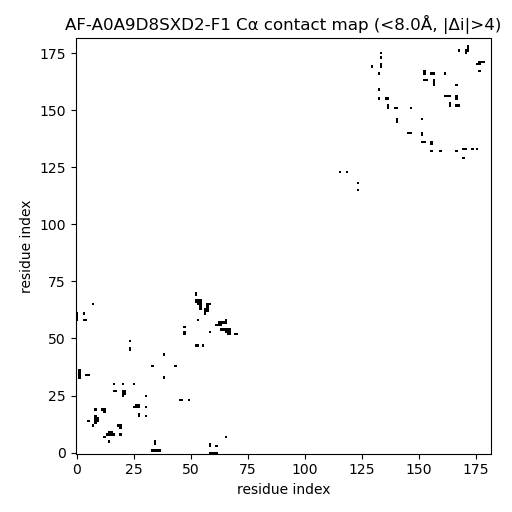 52.22 100 GLU A O 1
ATOM 800 N N . SER A 1 101 ? -9.011 -41.485 -4.674 1.00 47.31 101 SER A N 1
ATOM 801 C CA . SER A 1 101 ? -9.689 -42.413 -3.756 1.00 47.31 101 SER A CA 1
ATOM 802 C C . SER A 1 101 ? -9.056 -42.505 -2.364 1.00 47.31 101 SER A C 1
ATOM 804 O O . SER A 1 101 ? -9.741 -42.900 -1.427 1.00 47.31 101 SER A O 1
ATOM 806 N N . GLU A 1 102 ? -7.791 -42.106 -2.185 1.00 53.06 102 GLU A N 1
ATOM 807 C CA . GLU A 1 102 ? -7.067 -42.275 -0.907 1.00 53.06 102 GLU A CA 1
ATOM 808 C C . GLU A 1 102 ? -6.966 -41.000 -0.051 1.00 53.06 102 GLU A C 1
ATOM 810 O O . GLU A 1 102 ? -6.573 -41.047 1.114 1.00 53.06 102 GLU A O 1
ATOM 815 N N . LYS A 1 103 ? -7.354 -39.828 -0.571 1.00 49.09 103 LYS A N 1
ATOM 816 C CA . LYS A 1 103 ? -7.186 -38.553 0.157 1.00 49.09 103 LYS A CA 1
ATOM 817 C C . LYS A 1 103 ? -8.318 -38.232 1.142 1.00 49.09 103 LYS A C 1
ATOM 819 O O . LYS A 1 103 ? -8.231 -37.246 1.876 1.00 49.09 103 LYS A O 1
ATOM 824 N N . LYS A 1 104 ? -9.387 -39.032 1.162 1.00 49.06 104 LYS A N 1
ATOM 825 C CA . LYS A 1 10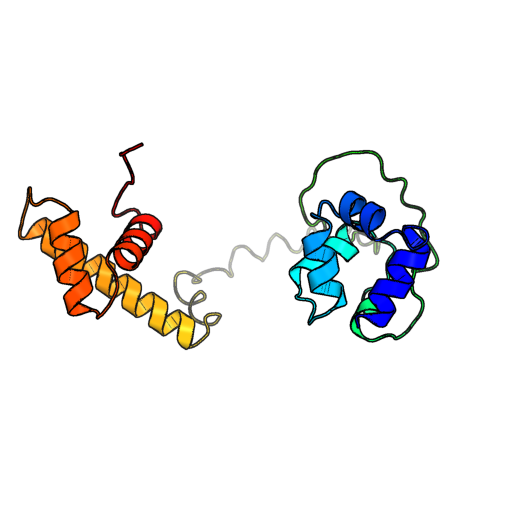4 ? -10.581 -38.755 1.976 1.00 49.06 104 LYS A CA 1
ATOM 826 C C . LYS A 1 104 ? -10.405 -39.089 3.462 1.00 49.06 104 LYS A C 1
ATOM 828 O O . LYS A 1 104 ? -11.142 -38.545 4.279 1.00 49.06 104 LYS A O 1
ATOM 833 N N . ASP A 1 105 ? -9.368 -39.851 3.810 1.00 54.91 105 ASP A N 1
ATOM 834 C CA . ASP A 1 105 ? -9.177 -40.378 5.167 1.00 54.91 105 ASP A CA 1
ATOM 835 C C . ASP A 1 105 ? -8.013 -39.730 5.950 1.00 54.91 105 ASP A C 1
ATOM 837 O O . ASP A 1 105 ? -7.692 -40.163 7.054 1.00 54.91 105 ASP A O 1
ATOM 841 N N . LEU A 1 106 ? -7.392 -38.654 5.436 1.00 54.53 106 LEU A N 1
ATOM 842 C CA . LEU A 1 106 ? -6.211 -38.015 6.058 1.00 54.53 106 LEU A CA 1
ATOM 843 C C . LEU A 1 106 ? -6.329 -36.510 6.355 1.00 54.53 106 LEU A C 1
ATOM 845 O O . LEU A 1 106 ? -5.312 -35.852 6.570 1.00 54.53 106 LEU A O 1
ATOM 849 N N . ILE A 1 107 ? -7.534 -35.937 6.435 1.00 43.78 107 ILE A N 1
ATOM 850 C CA . ILE A 1 107 ? -7.684 -34.574 6.986 1.00 43.78 107 ILE A CA 1
ATOM 851 C C . ILE A 1 107 ? -8.669 -34.539 8.159 1.00 43.78 107 ILE A C 1
ATOM 853 O O . ILE A 1 107 ? -9.756 -33.972 8.048 1.00 43.78 107 ILE A O 1
ATOM 857 N N . PRO A 1 108 ? -8.292 -35.072 9.330 1.00 44.59 108 PRO A N 1
ATOM 858 C CA . PRO A 1 108 ? -8.767 -34.538 10.588 1.00 44.59 108 PRO A CA 1
ATOM 859 C C . PRO A 1 108 ? -7.752 -33.496 11.103 1.00 44.59 108 PRO A C 1
ATOM 861 O O . PRO A 1 108 ? -6.556 -33.756 11.168 1.00 44.59 108 PRO A O 1
ATOM 864 N N . VAL A 1 109 ? -8.249 -32.337 11.549 1.00 49.19 109 VAL A N 1
ATOM 865 C CA . VAL A 1 109 ? -7.525 -31.336 12.370 1.00 49.19 109 VAL A CA 1
ATOM 866 C C . VAL A 1 109 ? -6.607 -30.351 11.623 1.00 49.19 109 VAL A C 1
ATOM 868 O O . VAL A 1 109 ? -5.393 -30.355 11.791 1.00 49.19 109 VAL A O 1
ATOM 871 N N . ILE A 1 110 ? -7.182 -29.387 10.894 1.00 45.53 110 ILE A N 1
ATOM 872 C CA . ILE A 1 110 ? -6.535 -28.071 10.719 1.00 45.53 110 ILE A CA 1
ATOM 873 C C . ILE A 1 110 ? -7.589 -26.969 10.879 1.00 45.53 110 ILE A C 1
ATOM 875 O O . ILE A 1 110 ? -8.033 -26.347 9.918 1.00 45.53 110 ILE A O 1
ATOM 879 N N . SER A 1 111 ? -8.006 -26.729 12.117 1.00 56.62 111 SER A N 1
ATOM 880 C CA . SER A 1 111 ? -8.725 -25.518 12.510 1.00 56.62 111 SER A CA 1
ATOM 881 C C . SER A 1 111 ? -7.912 -24.805 13.593 1.00 56.62 111 SER A C 1
ATOM 883 O O . SER A 1 111 ? -7.449 -25.434 14.539 1.00 56.62 111 SER A O 1
ATOM 885 N N . GLU A 1 112 ? -7.715 -23.497 13.415 1.00 53.75 112 GLU A N 1
ATOM 886 C CA . GLU A 1 112 ? -7.177 -22.505 14.373 1.00 53.75 112 GLU A CA 1
ATOM 887 C C . GLU A 1 112 ? -5.646 -22.395 14.571 1.00 53.75 112 GLU A C 1
ATOM 889 O O . GLU A 1 112 ? -5.168 -21.282 14.776 1.00 53.75 112 GLU A O 1
ATOM 894 N N . ALA A 1 113 ? -4.836 -23.450 14.418 1.00 53.91 113 ALA A N 1
ATOM 895 C CA . ALA A 1 113 ? -3.399 -23.376 14.768 1.00 53.91 113 ALA A CA 1
ATOM 896 C C . ALA A 1 113 ? -2.453 -22.748 13.709 1.00 53.91 113 ALA A C 1
ATOM 898 O O . ALA A 1 113 ? -1.352 -22.310 14.046 1.00 53.91 113 ALA A O 1
ATOM 899 N N . ASN A 1 114 ? -2.848 -22.672 12.433 1.00 54.12 114 ASN A N 1
ATOM 900 C CA . ASN A 1 114 ? -1.910 -22.341 11.343 1.00 54.12 114 ASN A CA 1
ATOM 901 C C . ASN A 1 114 ? -1.797 -20.850 10.990 1.00 54.12 114 ASN A C 1
ATOM 903 O O . ASN A 1 114 ? -0.858 -20.462 10.295 1.00 54.12 114 ASN A O 1
ATOM 907 N N . GLU A 1 115 ? -2.693 -19.985 11.472 1.00 57.16 115 GLU A N 1
ATOM 908 C CA . GLU A 1 115 ? -2.607 -18.550 11.156 1.00 57.16 115 GLU A CA 1
ATOM 909 C C . GLU A 1 115 ? -1.528 -17.822 11.981 1.00 57.16 115 GLU A C 1
ATOM 911 O O . GLU A 1 115 ? -1.087 -16.729 11.623 1.00 57.16 115 GLU A O 1
ATOM 916 N N . ASP A 1 116 ? -1.078 -18.426 13.083 1.00 60.56 116 ASP A N 1
ATOM 917 C CA . ASP A 1 116 ? -0.142 -17.801 14.018 1.00 60.56 116 ASP A CA 1
ATOM 918 C C . ASP A 1 116 ? 1.334 -18.120 13.710 1.00 60.56 116 ASP A C 1
ATOM 920 O O . ASP A 1 116 ? 2.234 -17.439 14.201 1.00 60.56 116 ASP A O 1
ATOM 924 N N . ILE A 1 117 ? 1.610 -19.107 12.850 1.00 66.00 117 ILE A N 1
ATOM 925 C CA . ILE A 1 117 ? 2.980 -19.486 12.450 1.00 66.00 117 ILE A CA 1
ATOM 926 C C . ILE A 1 117 ? 3.562 -18.488 11.431 1.00 66.00 117 ILE A C 1
ATOM 928 O O . ILE A 1 117 ? 4.773 -18.288 11.379 1.00 66.00 117 ILE A O 1
ATOM 932 N N . LEU A 1 118 ? 2.711 -17.805 10.657 1.00 72.50 118 LEU A N 1
ATOM 933 C CA . LEU A 1 118 ? 3.129 -16.901 9.575 1.00 72.50 118 LEU A CA 1
ATOM 934 C C . LEU A 1 118 ? 3.177 -15.412 9.968 1.00 72.50 118 LEU A C 1
ATOM 936 O O . LEU A 1 118 ? 3.589 -14.585 9.156 1.00 72.50 118 LEU A O 1
ATOM 940 N N . LYS A 1 119 ? 2.764 -15.045 11.190 1.00 79.56 119 LYS A N 1
ATOM 941 C CA . LYS A 1 119 ? 2.750 -13.647 11.659 1.00 79.56 119 LYS A CA 1
ATOM 942 C C . LYS A 1 119 ? 4.087 -13.275 12.294 1.00 79.56 119 LYS A C 1
ATOM 944 O O . LYS A 1 119 ? 4.581 -13.964 13.188 1.00 79.56 119 LYS A O 1
ATOM 949 N N . THR A 1 120 ? 4.645 -12.137 11.889 1.00 88.25 120 THR A N 1
ATOM 950 C CA . THR A 1 120 ? 5.832 -11.571 12.547 1.00 88.25 120 THR A CA 1
ATOM 951 C C . THR A 1 120 ? 5.523 -11.219 14.014 1.00 88.25 120 THR A C 1
ATOM 953 O O . THR A 1 120 ? 4.370 -10.913 14.337 1.00 88.25 120 THR A O 1
ATOM 956 N N . PRO A 1 121 ? 6.521 -11.177 14.924 1.00 87.50 121 PRO A N 1
ATOM 957 C CA . PRO A 1 121 ? 6.292 -10.816 16.331 1.00 87.50 121 PRO A CA 1
ATOM 958 C C . PRO A 1 121 ? 5.527 -9.493 16.501 1.00 87.50 121 PRO A C 1
ATOM 960 O O . PRO A 1 121 ? 4.602 -9.383 17.304 1.00 87.50 121 PRO A O 1
ATOM 963 N N . ARG A 1 122 ? 5.838 -8.509 15.651 1.00 84.19 122 ARG A N 1
ATOM 964 C CA . ARG A 1 122 ? 5.182 -7.198 15.634 1.00 84.19 122 ARG A CA 1
ATOM 965 C C . ARG A 1 122 ? 3.707 -7.266 15.223 1.00 84.19 122 ARG A C 1
ATOM 967 O O . ARG A 1 122 ? 2.887 -6.500 15.729 1.00 84.19 122 ARG A O 1
ATOM 974 N N . GLU A 1 123 ? 3.354 -8.149 14.293 1.00 86.88 123 GLU A N 1
ATOM 975 C CA . GLU A 1 123 ? 1.962 -8.352 13.878 1.00 86.88 123 GLU A CA 1
ATOM 976 C C . GLU A 1 123 ? 1.151 -9.051 14.967 1.00 86.88 123 GLU A C 1
ATOM 978 O O . GLU A 1 123 ? 0.005 -8.660 15.202 1.00 86.88 123 GLU A O 1
ATOM 983 N N . LYS A 1 124 ? 1.758 -10.001 15.690 1.00 88.19 124 LYS A N 1
ATOM 984 C CA . LYS A 1 124 ? 1.131 -10.643 16.854 1.00 88.19 124 LYS A CA 1
ATOM 985 C C . LYS A 1 124 ? 0.811 -9.631 17.947 1.00 88.19 124 LYS A C 1
ATOM 987 O O . LYS A 1 124 ? -0.332 -9.553 18.393 1.00 88.19 124 LYS A O 1
ATOM 992 N N . GLU A 1 125 ? 1.779 -8.794 18.320 1.00 88.94 125 GLU A N 1
ATOM 993 C CA . GLU A 1 125 ? 1.569 -7.726 19.306 1.00 88.94 125 GLU A CA 1
ATOM 994 C C . GLU A 1 125 ? 0.468 -6.755 18.874 1.00 88.94 125 GLU A C 1
ATOM 996 O O . GLU A 1 125 ? -0.411 -6.397 19.663 1.00 88.94 125 GLU A O 1
ATOM 1001 N N . ARG A 1 126 ? 0.468 -6.354 17.598 1.00 89.75 126 ARG A N 1
ATOM 1002 C CA . ARG A 1 126 ? -0.570 -5.479 17.051 1.00 89.75 126 ARG A CA 1
ATOM 1003 C C . ARG A 1 126 ? -1.950 -6.125 17.146 1.00 89.75 126 ARG A C 1
ATOM 1005 O O . ARG A 1 126 ? -2.887 -5.464 17.592 1.00 89.75 126 ARG A O 1
ATOM 1012 N N . SER A 1 127 ? -2.064 -7.392 16.757 1.00 89.56 127 SER A N 1
ATOM 1013 C CA . SER A 1 127 ? -3.314 -8.145 16.831 1.00 89.56 127 SER A CA 1
ATOM 1014 C C . SER A 1 127 ? -3.795 -8.274 18.274 1.00 89.56 127 SER A C 1
ATOM 1016 O O . SER A 1 127 ? -4.963 -8.024 18.550 1.00 89.56 127 SER A O 1
ATOM 1018 N N . LEU A 1 128 ? -2.896 -8.559 19.221 1.00 91.12 128 LEU A N 1
ATOM 1019 C CA . LEU A 1 128 ? -3.220 -8.625 20.646 1.00 91.12 128 LEU A CA 1
ATOM 1020 C C . LEU A 1 128 ? -3.794 -7.294 21.152 1.00 91.12 128 LEU A C 1
ATOM 1022 O O . LEU A 1 128 ? -4.804 -7.271 21.855 1.00 91.12 128 LEU A O 1
ATOM 1026 N N . ILE A 1 129 ? -3.171 -6.174 20.777 1.00 92.88 129 ILE A N 1
ATOM 1027 C CA . ILE A 1 129 ? -3.651 -4.839 21.150 1.00 92.88 129 ILE A CA 1
ATOM 1028 C C . ILE A 1 129 ? -5.022 -4.561 20.527 1.00 92.88 129 ILE A C 1
ATOM 1030 O O . ILE A 1 129 ? -5.910 -4.059 21.214 1.00 92.88 129 ILE A O 1
ATOM 1034 N N . HIS A 1 130 ? -5.217 -4.893 19.250 1.00 94.75 130 HIS A N 1
ATOM 1035 C CA . HIS A 1 130 ? -6.507 -4.725 18.582 1.00 94.75 130 HIS A CA 1
ATOM 1036 C C . HIS A 1 130 ? -7.607 -5.549 19.264 1.00 94.75 130 HIS A C 1
ATOM 1038 O O . HIS A 1 130 ? -8.688 -5.021 19.531 1.00 94.75 130 HIS A O 1
ATOM 1044 N N . THR A 1 131 ? -7.317 -6.802 19.621 1.00 95.00 131 THR A N 1
ATOM 1045 C CA . THR A 1 131 ? -8.233 -7.672 20.365 1.00 95.00 131 THR A CA 1
ATOM 1046 C C . THR A 1 131 ? -8.602 -7.067 21.718 1.00 95.00 131 THR A C 1
ATOM 1048 O O . THR A 1 131 ? -9.788 -6.999 22.036 1.00 95.00 131 THR A O 1
ATOM 1051 N N . LYS A 1 132 ? -7.623 -6.544 22.475 1.00 96.31 132 LYS A N 1
ATOM 1052 C CA . LYS A 1 132 ? -7.861 -5.857 23.761 1.00 96.31 132 LYS A CA 1
ATOM 1053 C C . LYS A 1 132 ? -8.748 -4.617 23.612 1.00 96.31 132 LYS A C 1
ATOM 1055 O O . LYS A 1 132 ? -9.671 -4.417 24.394 1.00 96.31 132 LYS A O 1
ATOM 1060 N N . ILE A 1 133 ? -8.509 -3.803 22.585 1.00 96.50 133 ILE A N 1
ATOM 1061 C CA . ILE A 1 133 ? -9.333 -2.621 22.284 1.00 96.50 133 ILE A CA 1
ATOM 1062 C C . ILE A 1 133 ? -10.780 -3.036 21.985 1.00 96.50 133 ILE A C 1
ATOM 1064 O O . ILE A 1 133 ? -11.728 -2.423 22.481 1.00 96.50 133 ILE A O 1
ATOM 1068 N N . CYS A 1 134 ? -10.959 -4.092 21.191 1.00 96.12 134 CYS A N 1
ATOM 1069 C CA . CYS A 1 134 ? -12.274 -4.588 20.804 1.00 96.12 134 CYS A CA 1
ATOM 1070 C C . CYS A 1 134 ? -13.044 -5.194 21.984 1.00 96.12 134 CYS A C 1
ATOM 1072 O O . CYS A 1 134 ? -14.237 -4.919 22.133 1.00 96.12 134 CYS A O 1
ATOM 1074 N N . SER A 1 135 ? -12.387 -5.996 22.830 1.00 96.06 135 SER A N 1
ATOM 1075 C CA . SER A 1 135 ? -13.012 -6.560 24.033 1.00 96.06 135 SER A CA 1
ATOM 1076 C C . SER A 1 135 ? -13.440 -5.449 24.988 1.00 96.06 135 SER A C 1
ATOM 1078 O O . SER A 1 135 ? -14.600 -5.407 25.398 1.00 96.06 135 SER A O 1
ATOM 1080 N N . ARG A 1 136 ? -12.556 -4.473 25.225 1.00 96.69 136 ARG A N 1
ATOM 1081 C CA . ARG A 1 136 ? -12.832 -3.322 26.086 1.00 96.69 136 ARG A CA 1
ATOM 1082 C C . ARG A 1 136 ? -14.009 -2.487 25.588 1.00 96.69 136 ARG A C 1
ATOM 1084 O O . ARG A 1 136 ? -14.871 -2.091 26.368 1.00 96.69 136 ARG A O 1
ATOM 1091 N N . TYR A 1 137 ? -14.092 -2.253 24.279 1.00 96.12 137 TYR A N 1
ATOM 1092 C CA . TYR A 1 137 ? -15.228 -1.551 23.682 1.00 96.12 137 TYR A CA 1
ATOM 1093 C C . TYR A 1 137 ? -16.554 -2.289 23.905 1.00 96.12 137 TYR A C 1
ATOM 1095 O O . TYR A 1 137 ? -17.545 -1.666 24.286 1.00 96.12 137 TYR A O 1
ATOM 1103 N N . LYS A 1 138 ? -16.573 -3.618 23.723 1.00 95.62 138 LYS A N 1
ATOM 1104 C CA . LYS A 1 138 ? -17.764 -4.447 23.974 1.00 95.62 138 LYS A CA 1
ATOM 1105 C C . LYS A 1 138 ? -18.187 -4.416 25.444 1.00 95.62 138 LYS A C 1
ATOM 1107 O O . LYS A 1 138 ? -19.380 -4.354 25.721 1.00 95.62 138 LYS A O 1
ATOM 1112 N N . GLU A 1 139 ? -17.237 -4.447 26.374 1.00 96.25 139 GLU A N 1
ATOM 1113 C CA . GLU A 1 139 ? -17.513 -4.323 27.811 1.00 96.25 139 GLU A CA 1
ATOM 1114 C C . GLU A 1 139 ? -18.165 -2.982 28.145 1.00 96.25 139 GLU A C 1
ATOM 1116 O O . GLU A 1 139 ? -19.219 -2.953 28.775 1.00 96.25 139 GLU A O 1
ATOM 1121 N N . LEU A 1 140 ? -17.588 -1.875 27.669 1.00 95.12 140 LEU A N 1
ATOM 1122 C CA . LEU A 1 140 ? -18.124 -0.537 27.918 1.00 95.12 140 LEU A CA 1
ATOM 1123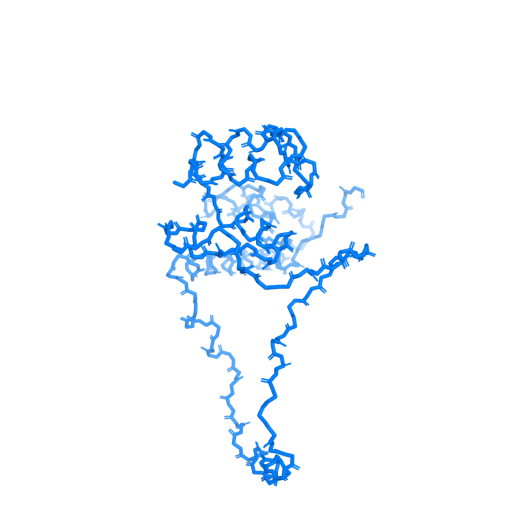 C C . LEU A 1 140 ? -19.518 -0.346 27.310 1.00 95.12 140 LEU A C 1
ATOM 1125 O O . LEU A 1 140 ? -20.375 0.274 27.932 1.00 95.12 140 LEU A O 1
ATOM 1129 N N . MET A 1 141 ? -19.770 -0.916 26.129 1.00 94.50 141 MET A N 1
ATOM 1130 C CA . MET A 1 141 ? -21.100 -0.917 25.508 1.00 94.50 141 MET A CA 1
ATOM 1131 C C . MET A 1 141 ? -22.141 -1.665 26.350 1.00 94.50 141 MET A C 1
ATOM 1133 O O . MET A 1 141 ? -23.293 -1.241 26.403 1.00 94.50 141 MET A O 1
ATOM 1137 N N . LYS A 1 142 ? -21.748 -2.763 27.012 1.00 95.31 142 LYS A N 1
ATOM 1138 C CA . LYS A 1 142 ? -22.629 -3.515 27.921 1.00 95.31 142 LYS A CA 1
ATOM 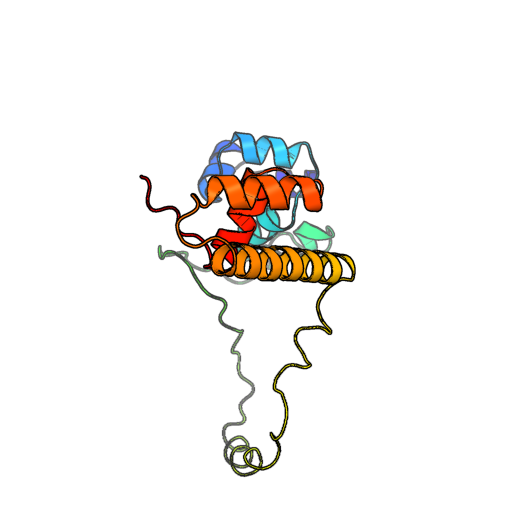1139 C C . LYS A 1 142 ? -22.873 -2.769 29.233 1.00 95.31 142 LYS A C 1
ATOM 1141 O O . LYS A 1 142 ? -23.994 -2.775 29.722 1.00 95.31 142 LYS A O 1
ATOM 1146 N N . GLN A 1 143 ? -21.835 -2.147 29.795 1.00 95.62 143 GLN A N 1
ATOM 1147 C CA . GLN A 1 143 ? -21.921 -1.414 31.064 1.00 95.62 143 GLN A CA 1
ATOM 1148 C C . GLN A 1 143 ? -22.713 -0.109 30.936 1.00 95.62 143 GLN A C 1
ATOM 1150 O O . GLN A 1 143 ? -23.434 0.263 31.856 1.00 95.62 143 GLN A O 1
ATOM 1155 N N . PHE A 1 144 ? -22.595 0.577 29.797 1.00 94.06 144 PHE A N 1
ATOM 1156 C CA . PHE A 1 144 ? -23.212 1.880 29.567 1.00 94.06 144 PHE A CA 1
ATOM 1157 C C . PHE A 1 144 ? -24.085 1.871 28.303 1.00 94.06 144 PHE A C 1
ATOM 1159 O O . PHE A 1 144 ? -23.721 2.488 27.290 1.00 94.06 144 PHE A O 1
ATOM 1166 N N . PRO A 1 145 ? -25.245 1.187 28.331 1.00 91.19 145 PRO A N 1
ATOM 1167 C CA . PRO A 1 145 ? -26.165 1.196 27.202 1.00 91.19 145 PRO A CA 1
ATOM 1168 C C . PRO A 1 145 ? -26.642 2.630 26.915 1.00 91.19 145 PRO A C 1
ATOM 1170 O O . PRO A 1 145 ? -26.979 3.388 27.821 1.00 91.19 145 PRO A O 1
ATOM 1173 N N . GLY A 1 146 ? -26.645 3.025 25.639 1.00 88.94 146 GLY A N 1
ATOM 1174 C CA . GLY A 1 146 ? -27.107 4.349 25.193 1.00 88.94 146 GLY A CA 1
ATOM 1175 C C . GLY A 1 146 ? -26.050 5.462 25.186 1.00 88.94 146 GLY A C 1
ATOM 1176 O O . GLY A 1 146 ? -26.315 6.555 24.681 1.00 88.94 146 GLY A O 1
ATOM 1177 N N . VAL A 1 147 ? -24.827 5.213 25.668 1.00 93.94 147 VAL A N 1
ATOM 1178 C CA . VAL A 1 147 ? -23.739 6.197 25.559 1.00 93.94 147 VAL A CA 1
ATOM 1179 C C . VAL A 1 147 ? -23.252 6.313 24.112 1.00 93.94 147 VAL A C 1
ATOM 1181 O O . VAL A 1 147 ? -23.024 5.325 23.418 1.00 93.94 147 VAL A O 1
ATOM 1184 N N . LYS A 1 148 ? -23.036 7.552 23.647 1.00 92.81 148 LYS A N 1
ATOM 1185 C CA . LYS A 1 148 ? -22.502 7.823 22.302 1.00 92.81 148 LYS A CA 1
ATOM 1186 C C . LYS A 1 148 ? -21.135 7.154 22.117 1.00 92.81 148 LYS A C 1
ATOM 1188 O O . LYS A 1 148 ? -20.209 7.428 22.883 1.00 92.81 148 LYS A O 1
ATOM 1193 N N . SER A 1 149 ? -20.957 6.398 21.030 1.00 92.88 149 SER A N 1
ATOM 1194 C CA . SER A 1 149 ? -19.729 5.638 20.734 1.00 92.88 149 SER A CA 1
ATOM 1195 C C . SER A 1 149 ? -18.442 6.466 20.821 1.00 92.88 149 SER A C 1
ATOM 1197 O O . SER A 1 149 ? -17.427 5.966 21.297 1.00 92.88 149 SER A O 1
ATOM 1199 N N . TYR A 1 150 ? -18.475 7.746 20.426 1.00 93.50 150 TYR A N 1
ATOM 1200 C CA . TYR A 1 150 ? -17.318 8.647 20.520 1.00 93.50 150 TYR A CA 1
ATOM 1201 C C . TYR A 1 150 ? -16.799 8.819 21.959 1.00 93.50 150 TYR A C 1
ATOM 1203 O O . TYR A 1 150 ? -15.592 8.918 22.170 1.00 93.50 150 TYR A O 1
ATOM 1211 N N . ARG A 1 151 ? -17.689 8.827 22.961 1.00 95.50 151 ARG A N 1
ATOM 1212 C CA . ARG A 1 151 ? -17.296 8.928 24.376 1.00 95.50 151 ARG A CA 1
ATOM 1213 C C . ARG A 1 151 ? -16.558 7.669 24.822 1.00 95.50 151 ARG A C 1
ATOM 1215 O O . ARG A 1 151 ? -15.504 7.789 25.435 1.00 95.50 151 ARG A O 1
ATOM 1222 N N . LEU A 1 152 ? -17.059 6.496 24.436 1.00 95.81 152 LEU A N 1
ATOM 1223 C CA . LEU A 1 152 ? -16.410 5.215 24.726 1.00 95.81 152 LEU A CA 1
ATOM 1224 C C . LEU A 1 152 ? -15.031 5.131 24.056 1.00 95.81 152 LEU A C 1
ATOM 1226 O O . LEU A 1 152 ? -14.044 4.799 24.704 1.00 95.81 152 LEU A O 1
ATOM 1230 N N . MET A 1 153 ? -14.933 5.534 22.784 1.00 96.31 153 MET A N 1
ATOM 1231 C CA . MET A 1 153 ? -13.653 5.596 22.067 1.00 96.31 153 MET A CA 1
ATOM 1232 C C . MET A 1 153 ? -12.651 6.541 22.739 1.00 96.31 153 MET A C 1
ATOM 1234 O O . MET A 1 153 ? -11.460 6.249 22.728 1.00 96.31 153 MET A O 1
ATOM 1238 N N . LYS A 1 154 ? -13.109 7.658 23.326 1.00 97.06 154 LYS A N 1
ATOM 1239 C CA . LYS A 1 154 ? -12.238 8.600 24.044 1.00 97.06 154 LYS A CA 1
ATOM 1240 C C . LYS A 1 154 ? -11.609 7.961 25.285 1.00 97.06 154 LYS A C 1
ATOM 1242 O O . LYS A 1 154 ? -10.422 8.160 25.505 1.00 97.06 154 LYS A O 1
ATOM 1247 N N . VAL A 1 155 ? -12.374 7.181 26.050 1.00 96.69 155 VAL A N 1
ATOM 1248 C CA . VAL A 1 155 ? -11.859 6.455 27.227 1.00 96.69 155 VAL A CA 1
ATOM 1249 C C . VAL A 1 155 ? -10.792 5.444 26.802 1.00 96.69 155 VAL A C 1
ATOM 1251 O O . VAL A 1 155 ? -9.669 5.491 27.292 1.00 96.69 155 VAL A O 1
ATOM 1254 N N . ILE A 1 156 ? -11.100 4.613 25.804 1.00 96.38 156 ILE A N 1
ATOM 1255 C CA . ILE A 1 156 ? -10.178 3.591 25.277 1.00 96.38 156 ILE A CA 1
ATOM 1256 C C . ILE A 1 156 ? -8.905 4.222 24.692 1.00 96.38 156 ILE A C 1
ATOM 1258 O O . ILE A 1 156 ? -7.806 3.694 24.848 1.00 96.38 156 ILE A O 1
ATOM 1262 N N . ALA A 1 157 ? -9.038 5.365 24.015 1.00 96.81 157 ALA A N 1
ATOM 1263 C CA . ALA A 1 157 ? -7.911 6.115 23.472 1.00 96.81 157 ALA A CA 1
ATOM 1264 C C . ALA A 1 157 ? -6.933 6.553 24.575 1.00 96.81 157 ALA A C 1
ATOM 1266 O O . ALA A 1 157 ? -5.722 6.409 24.400 1.00 96.81 157 ALA A O 1
ATOM 1267 N N . THR A 1 158 ? -7.451 7.029 25.712 1.00 95.88 158 THR A N 1
ATOM 1268 C CA . THR A 1 158 ? -6.640 7.377 26.886 1.00 95.88 158 THR A CA 1
ATOM 1269 C C . THR A 1 158 ? -6.015 6.140 27.536 1.00 95.88 158 THR A C 1
ATOM 1271 O O . THR A 1 158 ? -4.830 6.176 27.841 1.00 95.88 158 THR A O 1
ATOM 1274 N N . GLU A 1 159 ? -6.758 5.036 27.683 1.00 95.19 159 GLU A N 1
ATOM 1275 C CA . GLU A 1 159 ? -6.254 3.781 28.280 1.00 95.19 159 GLU A CA 1
ATOM 1276 C C . GLU A 1 159 ? -5.089 3.167 27.480 1.00 95.19 159 GLU A C 1
ATOM 1278 O O . GLU A 1 159 ? -4.147 2.627 28.056 1.00 95.19 159 GLU A O 1
ATOM 1283 N N . HIS A 1 160 ? -5.128 3.260 26.148 1.00 94.25 160 HIS A N 1
ATOM 1284 C CA . HIS A 1 160 ? -4.127 2.650 25.267 1.00 94.25 160 HIS A CA 1
ATOM 1285 C C . HIS A 1 160 ? -3.120 3.641 24.665 1.00 94.25 160 HIS A C 1
ATOM 1287 O O . HIS A 1 160 ? -2.370 3.252 23.767 1.00 94.25 160 HIS A O 1
ATOM 1293 N N . SER A 1 161 ? -3.103 4.905 25.106 1.00 94.25 161 SER A N 1
ATOM 1294 C CA . SER A 1 161 ? -2.245 5.969 24.551 1.00 94.25 161 SER A CA 1
ATOM 1295 C C . SER A 1 161 ? -2.326 6.076 23.018 1.00 94.25 161 SER A C 1
ATOM 1297 O O . SER A 1 161 ? -1.318 6.222 22.324 1.00 94.25 161 SER A O 1
ATOM 1299 N N . ARG A 1 162 ? -3.537 5.964 22.457 1.00 94.75 162 ARG A N 1
ATOM 1300 C CA . ARG A 1 162 ? -3.803 6.010 21.007 1.00 94.75 162 ARG A CA 1
ATOM 1301 C C . ARG A 1 162 ? -4.722 7.167 20.652 1.00 94.75 162 ARG A C 1
ATOM 1303 O O . ARG A 1 162 ? -5.466 7.680 21.476 1.00 94.75 162 ARG A O 1
ATOM 1310 N N . THR A 1 163 ? -4.708 7.566 19.386 1.00 96.62 163 THR A N 1
ATOM 1311 C CA . THR A 1 163 ? -5.614 8.608 18.895 1.00 96.62 163 THR A CA 1
ATOM 1312 C C . THR A 1 163 ? -7.004 8.035 18.605 1.00 96.62 163 THR A C 1
ATOM 1314 O O . THR A 1 163 ? -7.146 6.890 18.169 1.00 96.62 163 THR A O 1
ATOM 1317 N N . ILE A 1 164 ? -8.050 8.844 18.789 1.00 95.50 164 ILE A N 1
ATOM 1318 C CA . ILE A 1 164 ? -9.439 8.441 18.503 1.00 95.50 164 ILE A CA 1
ATOM 1319 C C . ILE A 1 164 ? -9.631 7.965 17.048 1.00 95.50 164 ILE A C 1
ATOM 1321 O O . ILE A 1 164 ? -10.297 6.947 16.859 1.00 95.50 164 ILE A O 1
ATOM 1325 N N . PRO A 1 165 ? -9.044 8.607 16.012 1.00 96.06 165 PRO A N 1
ATOM 1326 C CA . PRO A 1 165 ? -9.121 8.093 14.644 1.00 96.06 165 PRO A CA 1
ATOM 1327 C C . PRO A 1 165 ? -8.541 6.682 14.494 1.00 96.06 165 PRO A C 1
ATOM 1329 O O . PRO A 1 165 ? -9.089 5.873 13.748 1.00 96.06 165 PRO A O 1
ATOM 1332 N N . ASN A 1 166 ? -7.468 6.364 15.227 1.00 95.56 166 ASN A N 1
ATOM 1333 C CA . ASN A 1 166 ? -6.856 5.038 15.202 1.00 95.56 166 ASN A CA 1
ATOM 1334 C C . ASN A 1 166 ? -7.781 3.989 15.837 1.00 95.56 166 ASN A C 1
ATOM 1336 O O . ASN A 1 166 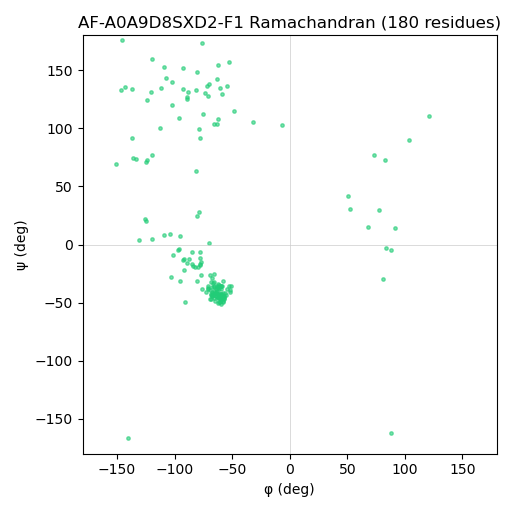? -8.049 2.965 15.214 1.00 95.56 166 ASN A O 1
ATOM 1340 N N . ILE A 1 167 ? -8.344 4.286 17.015 1.00 96.50 167 ILE A N 1
ATOM 1341 C CA . ILE A 1 167 ? -9.333 3.418 17.675 1.00 96.50 167 ILE A CA 1
ATOM 1342 C C . ILE A 1 167 ? -10.551 3.202 16.774 1.00 96.50 167 ILE A C 1
ATOM 1344 O O . ILE A 1 167 ? -10.985 2.071 16.584 1.00 96.50 167 ILE A O 1
ATOM 1348 N N . ARG A 1 168 ? -11.076 4.273 16.165 1.00 95.50 168 ARG A N 1
ATOM 1349 C CA . ARG A 1 168 ? -12.205 4.187 15.233 1.00 95.50 168 ARG A CA 1
ATOM 1350 C C . ARG A 1 168 ? -11.898 3.243 14.073 1.00 95.50 168 ARG A C 1
ATOM 1352 O O . ARG A 1 168 ? -12.735 2.405 13.764 1.00 95.50 168 ARG A O 1
ATOM 1359 N N . LYS A 1 169 ? -10.720 3.369 13.454 1.00 95.19 169 LYS A N 1
ATOM 1360 C CA . LYS A 1 169 ? -10.298 2.491 12.358 1.00 95.19 169 LYS A CA 1
ATOM 1361 C C . LYS A 1 169 ? -10.294 1.024 12.791 1.00 95.19 169 LYS A C 1
ATOM 1363 O O . LYS A 1 169 ? -10.915 0.212 12.124 1.00 95.19 169 LYS A O 1
ATOM 1368 N N . ILE A 1 170 ? -9.693 0.718 13.943 1.00 95.62 170 ILE A N 1
ATOM 1369 C CA . ILE A 1 170 ? -9.677 -0.645 14.497 1.00 95.62 170 ILE A CA 1
ATOM 1370 C C . ILE A 1 170 ? -11.108 -1.165 14.690 1.00 95.62 170 ILE A C 1
ATOM 1372 O O . ILE A 1 170 ? -11.421 -2.270 14.274 1.00 95.62 170 ILE A O 1
ATOM 1376 N N . LEU A 1 171 ? -12.010 -0.371 15.267 1.00 95.25 171 LEU A N 1
ATOM 1377 C CA . LEU A 1 171 ? -13.390 -0.815 15.491 1.00 95.25 171 LEU A CA 1
ATOM 1378 C C . LEU A 1 171 ? -14.174 -1.042 14.189 1.00 95.25 171 LEU A C 1
ATOM 1380 O O . LEU A 1 171 ? -15.029 -1.923 14.158 1.00 95.25 171 LEU A O 1
ATOM 1384 N N . ILE A 1 172 ? -13.889 -0.278 13.130 1.00 94.38 172 ILE A N 1
ATOM 1385 C CA . ILE A 1 172 ? -14.472 -0.489 11.795 1.00 94.38 172 ILE A CA 1
ATOM 1386 C C . ILE A 1 172 ? -13.928 -1.776 11.174 1.00 94.38 172 ILE A C 1
ATOM 1388 O O . ILE A 1 172 ? -14.717 -2.589 10.701 1.00 94.38 172 ILE A O 1
ATOM 1392 N N . ASP A 1 173 ? -12.609 -1.986 11.228 1.00 92.88 173 ASP A N 1
ATOM 1393 C CA . ASP A 1 173 ? -11.947 -3.174 10.674 1.00 92.88 173 ASP A CA 1
ATOM 1394 C C . ASP A 1 173 ? -12.503 -4.473 11.302 1.00 92.88 173 ASP A C 1
ATOM 1396 O O . ASP A 1 173 ? -12.601 -5.496 10.632 1.00 92.88 173 ASP A O 1
ATOM 1400 N N . TYR A 1 174 ? -12.927 -4.420 12.572 1.00 93.06 174 TYR A N 1
ATOM 1401 C CA . TYR A 1 174 ? -13.539 -5.540 13.306 1.00 93.06 174 TYR A CA 1
ATOM 1402 C C . TYR A 1 174 ? -15.082 -5.534 13.288 1.00 93.06 174 TYR A C 1
ATOM 1404 O O . TYR A 1 174 ? -15.710 -6.311 14.009 1.00 93.06 174 TYR A O 1
ATOM 1412 N N . GLY A 1 175 ? -15.715 -4.648 12.512 1.00 92.56 175 GLY A N 1
ATOM 1413 C CA . GLY A 1 175 ? -17.174 -4.591 12.350 1.00 92.56 175 GLY A CA 1
ATOM 1414 C C . GLY A 1 175 ? -17.961 -4.157 13.595 1.00 92.56 175 GLY A C 1
ATOM 1415 O O . GLY A 1 175 ? -19.174 -4.340 13.650 1.00 92.56 175 GLY A O 1
ATOM 1416 N N . LEU A 1 176 ? -17.304 -3.576 14.604 1.00 91.06 176 LEU A N 1
ATOM 1417 C CA . LEU A 1 176 ? -17.935 -3.120 15.852 1.00 91.06 176 LEU A CA 1
ATOM 1418 C C . LEU A 1 176 ? -18.487 -1.695 15.766 1.00 91.06 176 LEU A C 1
ATOM 1420 O O . LEU A 1 176 ? -19.211 -1.252 16.658 1.00 91.06 176 LEU A O 1
ATOM 1424 N N . TYR A 1 177 ? -18.130 -0.964 14.715 1.00 90.25 177 TYR A N 1
ATOM 1425 C CA . TYR A 1 177 ? -18.584 0.395 14.476 1.00 90.25 177 TYR A CA 1
ATOM 1426 C C . TYR A 1 177 ? -18.815 0.612 12.981 1.00 90.25 177 TYR A C 1
ATOM 1428 O O . TYR A 1 177 ? -17.987 0.228 12.160 1.00 90.25 177 TYR A O 1
ATOM 1436 N N . SER A 1 178 ? -19.930 1.250 12.622 1.00 85.69 178 SER A N 1
ATOM 1437 C CA . SER A 1 178 ? -20.261 1.570 11.232 1.00 8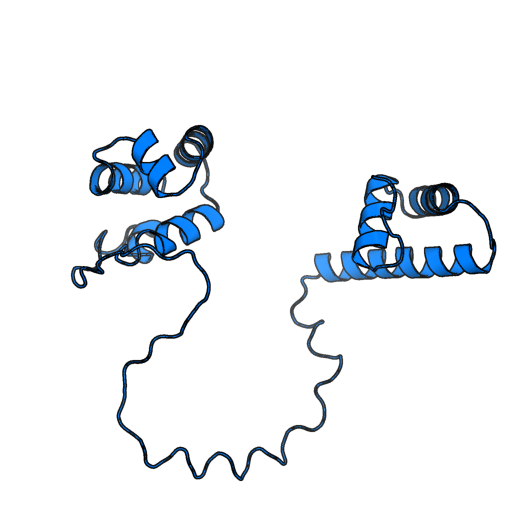5.69 178 SER A CA 1
ATOM 1438 C C . SER A 1 178 ? -20.209 3.077 11.019 1.00 85.69 178 SER A C 1
ATOM 1440 O O . SER A 1 178 ? -20.741 3.850 11.818 1.00 85.69 178 SER A O 1
ATOM 1442 N N . ASN A 1 179 ? -19.575 3.502 9.929 1.00 75.44 179 ASN A N 1
ATOM 1443 C CA . ASN A 1 179 ? -19.493 4.905 9.544 1.00 75.44 179 ASN A CA 1
ATOM 1444 C C . ASN A 1 179 ? -20.787 5.331 8.826 1.00 75.44 179 ASN A C 1
ATOM 1446 O O . ASN A 1 179 ? -20.767 5.640 7.643 1.00 75.44 179 ASN A O 1
ATOM 1450 N N . LYS A 1 180 ? -21.934 5.295 9.517 1.00 63.12 180 LYS A N 1
ATOM 1451 C CA . LYS A 1 180 ? -23.254 5.651 8.948 1.00 63.12 180 LYS A CA 1
ATOM 1452 C C . LYS A 1 180 ? -23.516 7.164 8.855 1.00 63.12 180 LYS A C 1
ATOM 1454 O O . LYS A 1 180 ? -24.660 7.597 8.905 1.00 63.12 180 LYS A O 1
ATOM 1459 N N . HIS A 1 181 ? -22.474 7.976 8.719 1.00 52.47 181 HIS A N 1
ATOM 1460 C CA . HIS A 1 181 ? -22.622 9.414 8.506 1.00 52.47 181 HIS A CA 1
ATOM 1461 C C . HIS A 1 181 ? -21.706 9.881 7.381 1.00 52.47 181 HIS A C 1
ATOM 1463 O O . HIS A 1 181 ? -20.677 10.496 7.645 1.00 52.47 181 HIS A O 1
ATOM 1469 N N . TYR A 1 182 ? -22.101 9.536 6.156 1.00 40.84 182 TYR A N 1
ATOM 1470 C CA . TYR A 1 182 ? -22.123 10.412 4.984 1.00 40.84 182 TYR A CA 1
ATOM 1471 C C . TYR A 1 182 ? -23.321 10.009 4.128 1.00 40.84 182 TYR A C 1
ATOM 1473 O O . TYR A 1 182 ? -23.567 8.784 4.041 1.00 40.84 182 TYR A O 1
#

Radius of gyration: 25.99 Å; Cα contacts (8 Å, |Δi|>4): 100; chains: 1; bounding box: 49×56×60 Å